Protein AF-0000000072984918 (afdb_homodimer)

Foldseek 3Di:
DKEKEWEDEPNFTFKIKIADLADDPDPVSVVLSVQLCVLVVVLVCCLCPVLVQDWDWDDDGRITMIGRPPDDPVSSVSSRVSVVVSLVSNVVSCVVCVVRYDYYYYYDD/DKEKEWEDEPNFTFKIKIADLADDPDPVSVVLSVQLCVLVVVLVCCLCPVLVQDWDWDDDGRITMTGRPPDDPVSSVSSRVSVVVSLVSNVVSCVVCVVNYDYYYYYDD

Secondary structure (DSSP, 8-state):
-EEEEEEEETTEEEEEEEE--S---SHHHHHHHHHHHHHHHHHHHHHHHTS----EEEEETTEEEEE-TTS-HHHHHHHHHHHHHHHHHHHHHHHH-TTTEEEEEEE--/-EEEEEEEETTEEEEEEEE--S---SHHHHHHHHHHHHHHHHHHHHHHHTS----EEEEETTEEEEE-TTS-HHHHHHHHHHHHHHHHHHHHHHHH-TTTEEEEEEE--

Nearest PDB structures (foldseek):
  2g0j-assembly2_C  TM=9.230E-01  e=3.269E-11  Streptococcus mutans
  2idl-assembly1_A  TM=8.867E-01  e=6.145E-11  Streptococcus pneumoniae TIGR4
  2g0i-assembly1_A  TM=9.111E-01  e=4.350E-10  Streptococcus mutans
  7jvs-assembly1_D  TM=8.769E-01  e=4.497E-09  Staphylococcus aureus
  8brp-assembly2_C  TM=2.176E-01  e=9.126E-01  Kamptonema

Structure (mmCIF, N/CA/C/O backbone):
data_AF-0000000072984918-model_v1
#
loop_
_entity.id
_entity.type
_entity.pdbx_description
1 polymer 'Ribosomal processing cysteine protease Prp'
#
loop_
_atom_site.group_PDB
_atom_site.id
_atom_site.type_symbol
_atom_site.label_atom_id
_atom_site.label_alt_id
_atom_site.label_comp_id
_atom_site.label_asym_id
_atom_site.label_entity_id
_atom_site.label_seq_id
_atom_site.pdbx_PDB_ins_code
_atom_site.Cartn_x
_atom_site.Cartn_y
_atom_site.Cartn_z
_atom_site.occupancy
_atom_site.B_iso_or_equiv
_atom_site.auth_seq_id
_atom_site.auth_comp_id
_atom_site.auth_asym_id
_atom_site.auth_atom_id
_atom_site.pdbx_PDB_model_num
ATOM 1 N N . MET A 1 1 ? -19.094 3.594 8.359 1 92.38 1 MET A N 1
ATOM 2 C CA . MET A 1 1 ? -18.344 2.357 8.516 1 92.38 1 MET A CA 1
ATOM 3 C C . MET A 1 1 ? -17.781 1.887 7.18 1 92.38 1 MET A C 1
ATOM 5 O O . MET A 1 1 ? -18.484 1.869 6.172 1 92.38 1 MET A O 1
ATOM 9 N N . ILE A 1 2 ? -16.641 1.646 7.117 1 96.12 2 ILE A N 1
ATOM 10 C CA . ILE A 1 2 ? -15.992 1.112 5.922 1 96.12 2 ILE A CA 1
ATOM 11 C C . ILE A 1 2 ? -16 -0.414 5.969 1 96.12 2 ILE A C 1
ATOM 13 O O . ILE A 1 2 ? -15.68 -1.012 6.996 1 96.12 2 ILE A O 1
ATOM 17 N N . THR A 1 3 ? -16.391 -1.038 4.875 1 98 3 THR A N 1
ATOM 18 C CA . THR A 1 3 ? -16.328 -2.492 4.773 1 98 3 THR A CA 1
ATOM 19 C C . THR A 1 3 ? -15.391 -2.918 3.648 1 98 3 THR A C 1
ATOM 21 O O . THR A 1 3 ? -15.547 -2.484 2.506 1 98 3 THR A O 1
ATOM 24 N N . ALA A 1 4 ? -14.438 -3.693 3.994 1 98.75 4 ALA A N 1
ATOM 25 C CA . ALA A 1 4 ? -13.508 -4.285 3.031 1 98.75 4 ALA A CA 1
ATOM 26 C C . ALA A 1 4 ? -13.664 -5.805 2.98 1 98.75 4 ALA A C 1
ATOM 28 O O . ALA A 1 4 ? -13.406 -6.492 3.971 1 98.75 4 ALA A O 1
ATOM 29 N N . ILE A 1 5 ? -14.008 -6.312 1.813 1 98.88 5 ILE A N 1
ATOM 30 C CA . ILE A 1 5 ? -14.227 -7.746 1.652 1 98.88 5 ILE A CA 1
ATOM 31 C C . ILE A 1 5 ? -13.219 -8.312 0.66 1 98.88 5 ILE A C 1
ATOM 33 O O . ILE A 1 5 ? -13.086 -7.812 -0.46 1 98.88 5 ILE A O 1
ATOM 37 N N . PHE A 1 6 ? -12.594 -9.297 1.062 1 98.88 6 PHE A N 1
ATOM 38 C CA . PHE A 1 6 ? -11.672 -10.047 0.212 1 98.88 6 PHE A CA 1
ATOM 39 C C . PHE A 1 6 ? -12.195 -11.445 -0.06 1 98.88 6 PHE A C 1
ATOM 41 O O . PHE A 1 6 ? -12.68 -12.125 0.852 1 98.88 6 PHE A O 1
ATOM 48 N N . LYS A 1 7 ? -12.031 -11.844 -1.307 1 98.75 7 LYS A N 1
ATOM 49 C CA . LYS A 1 7 ? -12.406 -13.211 -1.661 1 98.75 7 LYS A CA 1
ATOM 50 C C . LYS A 1 7 ? -11.172 -14.055 -1.986 1 98.75 7 LYS A C 1
ATOM 52 O O . LYS A 1 7 ? -10.297 -13.617 -2.736 1 98.75 7 LYS A O 1
ATOM 57 N N . LYS A 1 8 ? -11.172 -15.195 -1.443 1 98.38 8 LYS A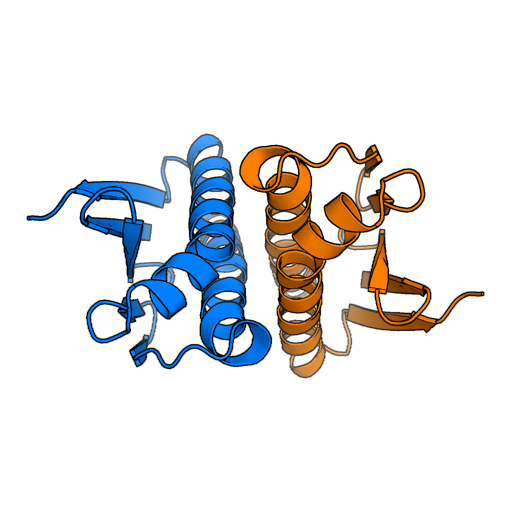 N 1
ATOM 58 C CA . LYS A 1 8 ? -10.117 -16.172 -1.7 1 98.38 8 LYS A CA 1
ATOM 59 C C . LYS A 1 8 ? -1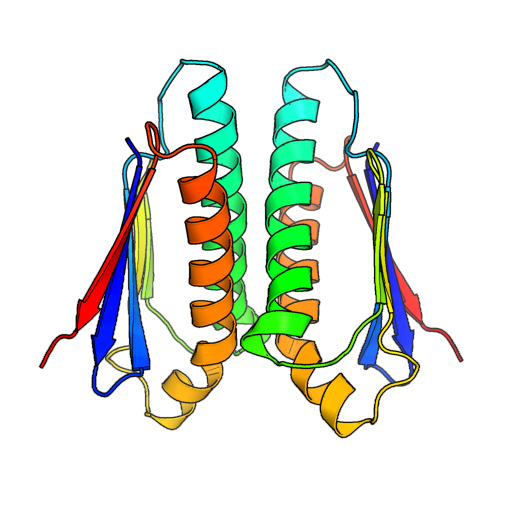0.672 -17.406 -2.414 1 98.38 8 LYS A C 1
ATOM 61 O O . LYS A 1 8 ? -11.781 -17.859 -2.113 1 98.38 8 LYS A O 1
ATOM 66 N N . LYS A 1 9 ? -9.945 -17.797 -3.373 1 97.44 9 LYS A N 1
ATOM 67 C CA . LYS A 1 9 ? -10.195 -19.062 -4.059 1 97.44 9 LYS A CA 1
ATOM 68 C C . LYS A 1 9 ? -8.953 -19.938 -4.047 1 97.44 9 LYS A C 1
ATOM 70 O O . LYS A 1 9 ? -7.891 -19.547 -4.535 1 97.44 9 LYS A O 1
ATOM 75 N N . CYS A 1 10 ? -8.984 -21.188 -3.422 1 95 10 CYS A N 1
ATOM 76 C CA . CYS A 1 10 ? -7.844 -22.078 -3.268 1 95 10 CYS A CA 1
ATOM 77 C C . CYS A 1 10 ? -6.656 -21.344 -2.645 1 95 10 CYS A C 1
ATOM 79 O O . CYS A 1 10 ? -5.543 -21.406 -3.166 1 95 10 CYS A O 1
ATOM 81 N N . ASN A 1 11 ? -6.941 -20.438 -1.725 1 94.81 11 ASN A N 1
ATOM 82 C CA . ASN A 1 11 ? -5.996 -19.75 -0.855 1 94.81 11 ASN A CA 1
ATOM 83 C C . ASN A 1 11 ? -5.355 -18.562 -1.562 1 94.81 11 ASN A C 1
ATOM 85 O O . ASN A 1 11 ? -4.438 -17.938 -1.025 1 94.81 11 ASN A O 1
ATOM 89 N N . ASN A 1 12 ? -5.867 -18.328 -2.781 1 97.69 12 ASN A N 1
ATOM 90 C CA . ASN A 1 12 ? -5.434 -17.109 -3.475 1 97.69 12 ASN A CA 1
ATOM 91 C C . ASN A 1 12 ? -6.469 -16 -3.359 1 97.69 12 ASN A C 1
ATOM 93 O O . ASN A 1 12 ? -7.664 -16.234 -3.545 1 97.69 12 ASN A O 1
ATOM 97 N N . ILE A 1 13 ? -6.008 -14.844 -3.035 1 98.69 13 ILE A N 1
ATOM 98 C CA . ILE A 1 13 ? -6.91 -13.703 -3.051 1 98.69 13 ILE A CA 1
ATOM 99 C C . ILE A 1 13 ? -7.238 -13.32 -4.492 1 98.69 13 ILE A C 1
ATOM 101 O O . ILE A 1 13 ? -6.344 -12.945 -5.258 1 98.69 13 ILE A O 1
ATOM 105 N N . ILE A 1 14 ? -8.492 -13.312 -4.855 1 98.31 14 ILE A N 1
ATOM 106 C CA . ILE A 1 14 ? -8.82 -13.148 -6.266 1 98.31 14 ILE A CA 1
ATOM 107 C C . ILE A 1 14 ? -9.57 -11.836 -6.473 1 98.31 14 ILE A C 1
ATOM 109 O O . ILE A 1 14 ? -9.719 -11.367 -7.605 1 98.31 14 ILE A O 1
ATOM 113 N N . SER A 1 15 ? -10.078 -11.242 -5.348 1 98.5 15 SER A N 1
ATOM 114 C CA . SER A 1 15 ? -10.781 -9.969 -5.508 1 98.5 15 SER A CA 1
ATOM 115 C C . SER A 1 15 ? -10.906 -9.242 -4.172 1 98.5 15 SER A C 1
ATOM 117 O O . SER A 1 15 ? -10.742 -9.844 -3.111 1 98.5 15 SER A O 1
ATOM 119 N N . PHE A 1 16 ? -11.18 -7.953 -4.238 1 98.81 16 PHE A N 1
ATOM 120 C CA . PHE A 1 16 ? -11.602 -7.188 -3.072 1 98.81 16 PHE A CA 1
ATOM 121 C C . PHE A 1 16 ? -12.648 -6.141 -3.461 1 98.81 16 PHE A C 1
ATOM 123 O O . PHE A 1 16 ? -12.742 -5.758 -4.629 1 98.81 16 PHE A O 1
ATOM 130 N N . ASN A 1 17 ? -13.406 -5.793 -2.479 1 98.12 17 ASN A N 1
ATOM 131 C CA . ASN A 1 17 ? -14.391 -4.715 -2.531 1 98.12 17 ASN A CA 1
ATOM 132 C C . ASN A 1 17 ? -14.344 -3.852 -1.271 1 98.12 17 ASN A C 1
ATOM 134 O O . ASN A 1 17 ? -14.391 -4.375 -0.156 1 98.12 17 ASN A O 1
ATOM 138 N N . ILE A 1 18 ? -14.281 -2.572 -1.45 1 98.38 18 ILE A N 1
ATOM 139 C CA . ILE A 1 18 ? -14.258 -1.631 -0.337 1 98.38 18 ILE A CA 1
ATOM 140 C C . ILE A 1 18 ? -15.359 -0.588 -0.516 1 98.38 18 ILE A C 1
ATOM 142 O O . ILE A 1 18 ? -15.484 0.013 -1.585 1 98.38 18 ILE A O 1
ATOM 146 N N . GLU A 1 19 ? -16.125 -0.406 0.525 1 96.69 19 GLU A N 1
ATOM 147 C CA . GLU A 1 19 ? -17.219 0.563 0.476 1 96.69 19 GLU A CA 1
ATOM 148 C C . GLU A 1 19 ? -17.312 1.347 1.781 1 96.69 19 GLU A C 1
ATOM 150 O O . GLU A 1 19 ? -16.922 0.854 2.84 1 96.69 19 GLU A O 1
ATOM 155 N N . GLY A 1 20 ? -17.797 2.66 1.631 1 93.94 20 GLY A N 1
ATOM 156 C CA . GLY A 1 20 ? -18.125 3.436 2.82 1 93.94 20 GLY A CA 1
ATOM 157 C C . GLY A 1 20 ? -17.031 4.43 3.189 1 93.94 20 GLY A C 1
ATOM 158 O O . GLY A 1 20 ? -17.109 5.066 4.242 1 93.94 20 GLY A O 1
ATOM 159 N N . HIS A 1 21 ? -16.094 4.586 2.404 1 84.69 21 HIS A N 1
ATOM 160 C CA . HIS A 1 21 ? -14.961 5.449 2.748 1 84.69 21 HIS A CA 1
ATOM 161 C C . HIS A 1 21 ? -15.172 6.863 2.219 1 84.69 21 HIS A C 1
ATOM 163 O O . HIS A 1 21 ? -14.242 7.676 2.219 1 84.69 21 HIS A O 1
ATOM 169 N N . ALA A 1 22 ? -16.406 7.008 1.6 1 76.56 22 ALA A N 1
ATOM 170 C CA . ALA A 1 22 ? -16.719 8.367 1.182 1 76.56 22 ALA A CA 1
ATOM 171 C C . ALA A 1 22 ? -17.641 9.055 2.191 1 76.56 22 ALA A C 1
ATOM 173 O O . ALA A 1 22 ? -18.453 8.398 2.838 1 76.56 22 ALA A O 1
ATOM 174 N N . ASN A 1 23 ? -17.594 10.414 2.434 1 63.34 23 ASN A N 1
ATOM 175 C CA . ASN A 1 23 ? -18.609 11.375 2.855 1 63.34 23 ASN A CA 1
ATOM 176 C C . ASN A 1 23 ? -18.781 11.383 4.371 1 63.34 23 ASN A C 1
ATOM 178 O O . ASN A 1 23 ? -19.844 11.742 4.883 1 63.34 23 ASN A O 1
ATOM 182 N N . SER A 1 24 ? -17.891 10.773 5.105 1 61.41 24 SER A N 1
ATOM 183 C CA . SER A 1 24 ? -18.25 10.969 6.504 1 61.41 24 SER A CA 1
ATOM 184 C C . SER A 1 24 ? -17.469 12.117 7.125 1 61.41 24 SER A C 1
ATOM 186 O O . SER A 1 24 ? -16.312 12.359 6.754 1 61.41 24 SER A O 1
ATOM 188 N N . VAL A 1 25 ? -18.25 13.039 7.773 1 63.34 25 VAL A N 1
ATOM 189 C CA . VAL A 1 25 ? -17.766 14.336 8.25 1 63.34 25 VAL A CA 1
ATOM 190 C C . VAL A 1 25 ? -17.188 14.188 9.648 1 63.34 25 VAL A C 1
ATOM 192 O O . VAL A 1 25 ? -16.703 15.164 10.242 1 63.34 25 VAL A O 1
ATOM 195 N N . GLU A 1 26 ? -17.172 13.133 10.172 1 69.81 26 GLU A N 1
ATOM 196 C CA . GLU A 1 26 ? -16.516 13.133 11.484 1 69.81 26 GLU A CA 1
ATOM 197 C C . GLU A 1 26 ? -15 13.047 11.352 1 69.81 26 GLU A C 1
ATOM 199 O O . GLU A 1 26 ? -14.484 12.242 10.562 1 69.81 26 GLU A O 1
ATOM 204 N N . ALA A 1 27 ? -14.336 13.969 11.977 1 69.38 27 ALA A N 1
ATOM 205 C CA . ALA A 1 27 ? -12.891 14.141 11.844 1 69.38 27 ALA A CA 1
ATOM 206 C C . ALA A 1 27 ? -12.172 12.797 11.898 1 69.38 27 ALA A C 1
ATOM 208 O O . ALA A 1 27 ? -11.422 12.453 10.984 1 69.38 27 ALA A O 1
ATOM 209 N N . GLY A 1 28 ? -12.359 11.922 12.992 1 78.25 28 GLY A N 1
ATOM 210 C CA . GLY A 1 28 ? -11.727 10.617 13.102 1 78.25 28 GLY A CA 1
ATOM 211 C C . GLY A 1 28 ? -12.023 9.703 11.93 1 78.25 28 GLY A C 1
ATOM 212 O O . GLY A 1 28 ? -11.133 9.016 11.422 1 78.25 28 GLY A O 1
ATOM 213 N N . TYR A 1 29 ? -13.094 9.836 11.422 1 88.75 29 TYR A N 1
ATOM 214 C CA . TYR A 1 29 ? -13.531 9 10.312 1 88.75 29 TYR A CA 1
ATOM 215 C C . TYR A 1 29 ? -12.844 9.422 9.016 1 88.75 29 TYR A C 1
ATOM 217 O O . TYR A 1 29 ? -12.461 8.578 8.203 1 88.75 29 TYR A O 1
ATOM 225 N N . ASP A 1 30 ? -12.586 10.664 8.891 1 89.75 30 ASP A N 1
ATOM 226 C CA . ASP A 1 30 ? -11.938 11.188 7.688 1 89.75 30 ASP A CA 1
ATOM 227 C C . ASP A 1 30 ? -10.516 10.648 7.547 1 89.75 30 ASP A C 1
ATOM 229 O O . ASP A 1 30 ? -10.086 10.32 6.441 1 89.75 30 ASP A O 1
ATOM 233 N N . LEU A 1 31 ? -9.852 10.523 8.688 1 91.06 31 LEU A N 1
ATOM 234 C CA . LEU A 1 31 ? -8.484 10.008 8.672 1 91.06 31 LEU A CA 1
ATOM 235 C C . LEU A 1 31 ? -8.461 8.531 8.312 1 91.06 31 LEU A C 1
ATOM 237 O O . LEU A 1 31 ? -7.602 8.078 7.555 1 91.06 31 LEU A O 1
ATOM 241 N N . VAL A 1 32 ? -9.445 7.82 8.875 1 95.31 32 VAL A N 1
ATOM 242 C CA . VAL A 1 32 ? -9.531 6.395 8.578 1 95.31 32 VAL A CA 1
ATOM 243 C C . VAL A 1 32 ? -9.875 6.191 7.105 1 95.31 32 VAL A C 1
ATOM 245 O O . VAL A 1 32 ? -9.258 5.363 6.43 1 95.31 32 VAL A O 1
ATOM 248 N N . CYS A 1 33 ? -10.805 6.973 6.586 1 95.12 33 CYS A N 1
ATOM 249 C CA . CYS A 1 33 ? -11.148 6.914 5.172 1 95.12 33 CYS A CA 1
ATOM 250 C C . CYS A 1 33 ? -9.93 7.195 4.301 1 95.12 33 CYS A C 1
ATOM 252 O O . CYS A 1 33 ? -9.703 6.512 3.301 1 95.12 33 CYS A O 1
ATOM 254 N N . CYS A 1 34 ? -9.211 8.211 4.656 1 94.62 34 CYS A N 1
ATOM 255 C CA . CYS A 1 34 ? -8.016 8.594 3.918 1 94.62 34 CYS A CA 1
ATOM 256 C C . CYS A 1 34 ? -6.992 7.461 3.9 1 94.62 34 CYS A C 1
ATOM 258 O O . CYS A 1 34 ? -6.465 7.113 2.844 1 94.62 34 CYS A O 1
ATOM 260 N N . ALA A 1 35 ? -6.738 6.863 5.051 1 96.69 35 ALA A N 1
ATOM 261 C CA . ALA A 1 35 ? -5.777 5.77 5.168 1 96.69 35 ALA A CA 1
ATOM 262 C C . ALA A 1 35 ? -6.199 4.57 4.324 1 96.69 35 ALA A C 1
ATOM 264 O O . ALA A 1 35 ? -5.406 4.039 3.549 1 96.69 35 ALA A O 1
ATOM 265 N N . VAL A 1 36 ? -7.445 4.207 4.434 1 98.12 36 VAL A N 1
ATOM 266 C CA . VAL A 1 36 ? -7.984 3.059 3.715 1 98.12 36 VAL A CA 1
ATOM 267 C C . VAL A 1 36 ? -7.91 3.309 2.211 1 98.12 36 VAL A C 1
ATOM 269 O O . VAL A 1 36 ? -7.457 2.449 1.453 1 98.12 36 VAL A O 1
ATOM 272 N N . SER A 1 37 ? -8.273 4.469 1.769 1 96.81 37 SER A N 1
ATOM 273 C CA . SER A 1 37 ? -8.227 4.809 0.35 1 96.81 37 SER A CA 1
ATOM 274 C C . SER A 1 37 ? -6.797 4.789 -0.178 1 96.81 37 SER A C 1
ATOM 276 O O . SER A 1 37 ? -6.531 4.227 -1.241 1 96.81 37 SER A O 1
ATOM 278 N N . ALA A 1 38 ? -5.883 5.375 0.561 1 97.62 38 ALA A N 1
ATOM 279 C CA . ALA A 1 38 ? -4.496 5.473 0.118 1 97.62 38 ALA A CA 1
ATOM 280 C C . ALA A 1 38 ? -3.881 4.086 -0.065 1 97.62 38 ALA A C 1
ATOM 282 O O . ALA A 1 38 ? -3.256 3.811 -1.093 1 97.62 38 ALA A O 1
ATOM 283 N N . VAL A 1 39 ? -4.098 3.201 0.906 1 98.81 39 VAL A N 1
ATOM 284 C CA . VAL A 1 39 ? -3.539 1.854 0.854 1 98.81 39 VAL A CA 1
ATOM 285 C C . VAL A 1 39 ? -4.18 1.071 -0.288 1 98.81 39 VAL A C 1
ATOM 287 O O . VAL A 1 39 ? -3.48 0.503 -1.13 1 98.81 39 VAL A O 1
ATOM 290 N N . SER A 1 40 ? -5.5 1.102 -0.396 1 98.69 40 SER A N 1
ATOM 291 C CA . SER A 1 40 ? -6.211 0.232 -1.327 1 98.69 40 SER A CA 1
ATOM 292 C C . SER A 1 40 ? -6.031 0.701 -2.768 1 98.69 40 SER A C 1
ATOM 294 O O . SER A 1 40 ? -5.855 -0.115 -3.674 1 98.69 40 SER A O 1
ATOM 296 N N . ILE A 1 41 ? -6.023 2.004 -2.969 1 98.12 41 ILE A N 1
ATOM 297 C CA . ILE A 1 41 ? -5.836 2.531 -4.316 1 98.12 41 ILE A CA 1
ATOM 298 C C . ILE A 1 41 ? -4.402 2.279 -4.773 1 98.12 41 ILE A C 1
ATOM 300 O O . ILE A 1 41 ? -4.172 1.876 -5.918 1 98.12 41 ILE A O 1
ATOM 304 N N . THR A 1 42 ? -3.465 2.477 -3.916 1 98.81 42 THR A N 1
ATOM 305 C CA . THR A 1 42 ? -2.062 2.242 -4.246 1 98.81 42 THR A CA 1
ATOM 306 C C . THR A 1 42 ? -1.84 0.789 -4.652 1 98.81 42 THR A C 1
ATOM 308 O O . THR A 1 42 ? -1.201 0.517 -5.672 1 98.81 42 THR A O 1
ATOM 311 N N . ILE A 1 43 ? -2.385 -0.149 -3.879 1 98.94 43 ILE A N 1
ATOM 312 C CA . ILE A 1 43 ? -2.182 -1.564 -4.168 1 98.94 43 ILE A C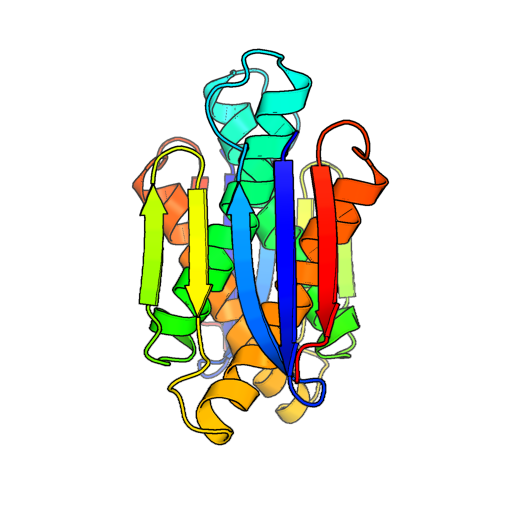A 1
ATOM 313 C C . ILE A 1 43 ? -2.918 -1.939 -5.453 1 98.94 43 ILE A C 1
ATOM 315 O O . ILE A 1 43 ? -2.387 -2.67 -6.293 1 98.94 43 ILE A O 1
ATOM 319 N N . ALA A 1 44 ? -4.137 -1.429 -5.672 1 98.69 44 ALA A N 1
ATOM 320 C CA . ALA A 1 44 ? -4.867 -1.692 -6.91 1 98.69 44 ALA A CA 1
ATOM 321 C C . ALA A 1 44 ? -4.07 -1.233 -8.125 1 98.69 44 ALA A C 1
ATOM 323 O O . ALA A 1 44 ? -3.932 -1.974 -9.102 1 98.69 44 ALA A O 1
ATOM 324 N N . ASN A 1 45 ? -3.525 -0.061 -8.062 1 98.06 45 ASN A N 1
ATOM 325 C CA . ASN A 1 45 ? -2.717 0.45 -9.164 1 98.06 45 ASN A CA 1
ATOM 326 C C . ASN A 1 45 ? -1.426 -0.348 -9.328 1 98.06 45 ASN A C 1
ATOM 328 O O . ASN A 1 45 ? -0.937 -0.521 -10.445 1 98.06 45 ASN A O 1
ATOM 332 N N . GLY A 1 46 ? -0.838 -0.787 -8.188 1 98.75 46 GLY A N 1
ATOM 333 C CA . GLY A 1 46 ? 0.332 -1.647 -8.258 1 98.75 46 GLY A CA 1
ATOM 334 C C . GLY A 1 46 ? 0.089 -2.926 -9.031 1 98.75 46 GLY A C 1
ATOM 335 O O . GLY A 1 46 ? 0.962 -3.387 -9.773 1 98.75 46 GLY A O 1
ATOM 336 N N . ILE A 1 47 ? -1.076 -3.469 -8.883 1 98.81 47 ILE A N 1
ATOM 337 C CA . ILE A 1 47 ? -1.438 -4.703 -9.578 1 98.81 47 ILE A CA 1
ATOM 338 C C . ILE A 1 47 ? -1.433 -4.473 -11.086 1 98.81 47 ILE A C 1
ATOM 340 O O . ILE A 1 47 ? -0.889 -5.281 -11.844 1 98.81 47 ILE A O 1
ATOM 344 N N . THR A 1 48 ? -1.927 -3.309 -11.539 1 98.12 48 THR A N 1
ATOM 345 C CA . THR A 1 48 ? -2.055 -3.059 -12.969 1 98.12 48 THR A CA 1
ATOM 346 C C . THR A 1 48 ? -0.777 -2.436 -13.531 1 98.12 48 THR A C 1
ATOM 348 O O . THR A 1 48 ? -0.351 -2.766 -14.633 1 98.12 48 THR A O 1
ATOM 351 N N . GLU A 1 49 ? -0.1 -1.639 -12.758 1 98.31 49 GLU A N 1
ATOM 352 C CA . GLU A 1 49 ? 0.964 -0.818 -13.328 1 98.31 49 GLU A CA 1
ATOM 353 C C . GLU A 1 49 ? 2.34 -1.386 -12.992 1 98.31 49 GLU A C 1
ATOM 355 O O . GLU A 1 49 ? 3.311 -1.144 -13.711 1 98.31 49 GLU A O 1
ATOM 360 N N . VAL A 1 50 ? 2.451 -2.094 -11.938 1 98.69 50 VAL A N 1
ATOM 361 C CA . VAL A 1 50 ? 3.74 -2.656 -11.539 1 98.69 50 VAL A CA 1
ATOM 362 C C . VAL A 1 50 ? 3.777 -4.145 -11.875 1 98.69 50 VAL A C 1
ATOM 364 O O . VAL A 1 50 ? 4.648 -4.602 -12.617 1 98.69 50 VAL A O 1
ATOM 367 N N . ALA A 1 51 ? 2.727 -4.852 -11.359 1 98.5 51 ALA A N 1
ATOM 368 C CA . ALA A 1 51 ? 2.652 -6.277 -11.672 1 98.5 51 ALA A CA 1
ATOM 369 C C . ALA A 1 51 ? 2.225 -6.504 -13.117 1 98.5 51 ALA A C 1
ATOM 371 O O . ALA A 1 51 ? 2.414 -7.594 -13.664 1 98.5 51 ALA A O 1
ATOM 372 N N . LYS A 1 52 ? 1.585 -5.496 -13.719 1 98.25 52 LYS A N 1
ATOM 373 C CA . LYS A 1 52 ? 1.148 -5.523 -15.109 1 98.25 52 LYS A CA 1
ATOM 374 C C . LYS A 1 52 ? 0.13 -6.637 -15.352 1 98.25 52 LYS A C 1
ATOM 376 O O . LYS A 1 52 ? 0.191 -7.336 -16.359 1 98.25 52 LYS A O 1
ATOM 381 N N . VAL A 1 53 ? -0.68 -6.805 -14.391 1 98.38 53 VAL A N 1
ATOM 382 C CA . VAL A 1 53 ? -1.764 -7.773 -14.523 1 98.38 53 VAL A CA 1
ATOM 383 C C . VAL A 1 53 ? -3.07 -7.047 -14.836 1 98.38 53 VAL A C 1
ATOM 385 O O . VAL A 1 53 ? -3.451 -6.113 -14.125 1 98.38 53 VAL A O 1
ATOM 388 N N . ASN A 1 54 ? -3.652 -7.465 -15.883 1 93.81 54 ASN A N 1
ATOM 389 C CA . ASN A 1 54 ? -4.922 -6.859 -16.266 1 93.81 54 ASN A CA 1
ATOM 390 C C . ASN A 1 54 ? -6.027 -7.184 -15.266 1 93.81 54 ASN A C 1
ATOM 392 O O . ASN A 1 54 ? -6.23 -8.344 -14.914 1 93.81 54 ASN A O 1
ATOM 396 N N . SER A 1 55 ? -6.57 -6.184 -14.734 1 93.06 55 SER A N 1
ATOM 397 C CA . SER A 1 55 ? -7.68 -6.355 -13.805 1 93.06 55 SER A CA 1
ATOM 398 C C . SER A 1 55 ? -8.742 -5.285 -14.016 1 93.06 55 SER A C 1
ATOM 400 O O . SER A 1 55 ? -8.453 -4.195 -14.516 1 93.06 55 SER A O 1
ATOM 402 N N . SER A 1 56 ? -9.938 -5.695 -13.758 1 92.31 56 SER A N 1
ATOM 403 C CA . SER A 1 56 ? -11.031 -4.73 -13.766 1 92.31 56 SER A CA 1
ATOM 404 C C . SER A 1 56 ? -11.102 -3.963 -12.453 1 92.31 56 SER A C 1
ATOM 406 O O . SER A 1 56 ? -11.523 -4.504 -11.43 1 92.31 56 SER A O 1
ATOM 408 N N . ILE A 1 57 ? -10.578 -2.752 -12.414 1 94.5 57 ILE A N 1
ATOM 409 C CA . ILE A 1 57 ? -10.711 -1.885 -11.25 1 94.5 57 ILE A CA 1
ATOM 410 C C . ILE A 1 57 ? -11.938 -0.992 -11.406 1 94.5 57 ILE A C 1
ATOM 412 O O . ILE A 1 57 ? -12.125 -0.349 -12.445 1 94.5 57 ILE A O 1
ATOM 416 N N . HIS A 1 58 ? -12.828 -1.045 -10.477 1 96.06 58 HIS A N 1
ATOM 417 C CA . HIS A 1 58 ? -13.992 -0.167 -10.438 1 96.06 58 HIS A CA 1
ATOM 418 C C . HIS A 1 58 ? -13.922 0.784 -9.25 1 96.06 58 HIS A C 1
ATOM 420 O O . HIS A 1 58 ? -13.812 0.343 -8.102 1 96.06 58 HIS A O 1
ATOM 426 N N . MET A 1 59 ? -13.922 2.047 -9.633 1 93.12 59 MET A N 1
ATOM 427 C CA . MET A 1 59 ? -13.891 3.066 -8.586 1 93.12 59 MET A CA 1
ATOM 428 C C . MET A 1 59 ? -15.039 4.055 -8.758 1 93.12 59 MET A C 1
ATOM 430 O O . MET A 1 59 ? -15.25 4.586 -9.844 1 93.12 59 MET A O 1
ATOM 434 N N . GLU A 1 60 ? -15.812 4.156 -7.781 1 89.88 60 GLU A N 1
ATOM 435 C CA . GLU A 1 60 ? -16.875 5.145 -7.648 1 89.88 60 GLU A CA 1
ATOM 436 C C . GLU A 1 60 ? -16.906 5.742 -6.246 1 89.88 60 GLU A C 1
ATOM 438 O O . GLU A 1 60 ? -16.281 5.211 -5.328 1 89.88 60 GLU A O 1
ATOM 443 N N . ASP A 1 61 ? -17.531 6.859 -6.066 1 85.94 61 ASP A N 1
ATOM 444 C CA . ASP A 1 61 ? -17.5 7.535 -4.773 1 85.94 61 ASP A CA 1
ATOM 445 C C . ASP A 1 61 ? -17.766 6.551 -3.635 1 85.94 61 ASP A C 1
ATOM 447 O O . ASP A 1 61 ? -18.859 5.996 -3.52 1 85.94 61 ASP A O 1
ATOM 451 N N . GLY A 1 62 ? -16.703 6.383 -2.9 1 88.88 62 GLY A N 1
ATOM 452 C CA . GLY A 1 62 ? -16.812 5.562 -1.705 1 88.88 62 GLY A CA 1
ATOM 453 C C . GLY A 1 62 ? -16.766 4.074 -1.997 1 88.88 62 GLY A C 1
ATOM 454 O O . GLY A 1 62 ? -17.188 3.262 -1.168 1 88.88 62 GLY A O 1
ATOM 455 N N . PHE A 1 63 ? -16.547 3.773 -3.277 1 96.12 63 PHE A N 1
ATOM 456 C CA . PHE A 1 63 ? -16.5 2.373 -3.684 1 96.12 63 PHE A CA 1
ATOM 457 C C . PHE A 1 63 ? -15.25 2.082 -4.5 1 96.12 63 PHE A C 1
ATOM 459 O O . PHE A 1 63 ? -14.867 2.875 -5.363 1 96.12 63 PHE A O 1
ATOM 466 N N . LEU A 1 64 ? -14.562 0.941 -4.203 1 97.94 64 LEU A N 1
ATOM 467 C CA . LEU A 1 64 ? -13.406 0.441 -4.93 1 97.94 64 LEU A CA 1
ATOM 468 C C . LEU A 1 64 ? -13.422 -1.083 -5 1 97.94 64 LEU A C 1
ATOM 470 O O . LEU A 1 64 ? -13.664 -1.752 -3.996 1 97.94 64 LEU A O 1
ATOM 474 N N . SER A 1 65 ? -13.211 -1.627 -6.211 1 98.38 65 SER A N 1
ATOM 475 C CA . SER A 1 65 ? -13.148 -3.08 -6.324 1 98.38 65 SER A CA 1
ATOM 476 C C . SER A 1 65 ? -12.156 -3.51 -7.398 1 98.38 65 SER A C 1
ATOM 478 O O . SER A 1 65 ? -11.859 -2.742 -8.32 1 98.38 65 SER A O 1
ATOM 480 N N . LEU A 1 66 ? -11.672 -4.66 -7.27 1 98.56 66 LEU A N 1
ATOM 481 C CA . LEU A 1 66 ? -10.781 -5.312 -8.219 1 98.56 66 LEU A CA 1
ATOM 482 C C . LEU A 1 66 ? -11.047 -6.812 -8.273 1 98.56 66 LEU A C 1
ATOM 484 O O . LEU A 1 66 ? -11.273 -7.445 -7.238 1 98.56 66 LEU A O 1
ATOM 488 N N . ASN A 1 67 ? -11.008 -7.344 -9.477 1 98.12 67 ASN A N 1
ATOM 489 C CA . ASN A 1 67 ? -11.281 -8.766 -9.68 1 98.12 67 ASN A CA 1
ATOM 490 C C . ASN A 1 67 ? -10.242 -9.406 -10.602 1 98.12 67 ASN A C 1
ATOM 492 O O . ASN A 1 67 ? -10.078 -8.977 -11.742 1 98.12 67 ASN A O 1
ATOM 496 N N . LEU A 1 68 ? -9.617 -10.461 -10.117 1 98 68 LEU A N 1
ATOM 497 C CA . LEU A 1 68 ? -8.555 -11.141 -10.859 1 98 68 LEU A CA 1
ATOM 498 C C . LEU A 1 68 ? -9.047 -12.477 -11.414 1 98 68 LEU A C 1
ATOM 500 O O . LEU A 1 68 ? -8.281 -13.219 -12.031 1 98 68 LEU A O 1
ATOM 504 N N . GLU A 1 69 ? -10.266 -12.781 -11.25 1 94.25 69 GLU A N 1
ATOM 505 C CA . GLU A 1 69 ? -10.781 -14.125 -11.484 1 94.25 69 GLU A CA 1
ATOM 506 C C . GLU A 1 69 ? -10.555 -14.562 -12.93 1 94.25 69 GLU A C 1
ATOM 508 O O . GLU A 1 69 ? -10.367 -15.75 -13.203 1 94.25 69 GLU A O 1
ATOM 513 N N . ASN A 1 70 ? -10.484 -13.648 -13.867 1 94.81 70 ASN A N 1
ATOM 514 C CA . ASN A 1 70 ? -10.367 -13.992 -15.281 1 94.81 70 ASN A CA 1
ATOM 515 C C . ASN A 1 70 ? -8.906 -14.047 -15.719 1 94.81 70 ASN A C 1
ATOM 517 O O . ASN A 1 70 ? -8.617 -14.242 -16.906 1 94.81 70 ASN A O 1
ATOM 521 N N . ASN A 1 71 ? -7.965 -13.969 -14.859 1 97.5 71 ASN A N 1
ATOM 522 C CA . ASN A 1 71 ? -6.539 -14.023 -15.164 1 97.5 71 ASN A CA 1
ATOM 523 C C . ASN A 1 71 ? -5.98 -15.438 -14.977 1 97.5 71 ASN A C 1
ATOM 525 O O . ASN A 1 71 ? -6.625 -16.281 -14.367 1 97.5 71 ASN A O 1
ATOM 529 N N . SER A 1 72 ? -4.895 -15.664 -15.562 1 97.44 72 SER A N 1
ATOM 530 C CA . SER A 1 72 ? -4.207 -16.938 -15.367 1 97.44 72 SER A CA 1
ATOM 531 C C . SER A 1 72 ? -3.727 -17.094 -13.93 1 97.44 72 SER A C 1
ATOM 533 O O . SER A 1 72 ? -3.588 -16.109 -13.203 1 97.44 72 SER A O 1
ATOM 535 N N . LEU A 1 73 ? -3.465 -18.328 -13.492 1 97.38 73 LEU A N 1
ATOM 536 C CA . LEU A 1 73 ? -2.939 -18.609 -12.156 1 97.38 73 LEU A CA 1
ATOM 537 C C . LEU A 1 73 ? -1.607 -17.891 -11.945 1 97.38 73 LEU A C 1
ATOM 539 O O . LEU A 1 73 ? -1.323 -17.422 -10.844 1 97.38 73 LEU A O 1
ATOM 543 N N . GLU A 1 74 ? -0.874 -17.828 -13.008 1 97.88 74 GLU A N 1
ATOM 544 C CA . GLU A 1 74 ? 0.407 -17.141 -12.938 1 97.88 74 GLU A CA 1
ATOM 545 C C . GLU A 1 74 ? 0.216 -15.664 -12.586 1 97.88 74 GLU A C 1
ATOM 547 O O . GLU A 1 74 ? 0.91 -15.125 -11.719 1 97.88 74 GLU A O 1
ATOM 552 N N . HIS A 1 75 ? -0.718 -15.031 -13.227 1 98.06 75 HIS A N 1
ATOM 553 C CA . HIS A 1 75 ? -0.993 -13.617 -12.977 1 98.06 75 HIS A CA 1
ATOM 554 C C . HIS A 1 75 ? -1.588 -13.414 -11.586 1 98.06 75 HIS A C 1
ATOM 556 O O . HIS A 1 75 ? -1.256 -12.445 -10.898 1 98.06 75 HIS A O 1
ATOM 562 N N . ILE A 1 76 ? -2.422 -14.344 -11.227 1 98.06 76 ILE A N 1
ATOM 563 C CA . ILE A 1 76 ? -3.002 -14.266 -9.891 1 98.06 76 ILE A CA 1
ATOM 564 C C . ILE A 1 76 ? -1.902 -14.406 -8.836 1 98.06 76 ILE A C 1
ATOM 566 O O . ILE A 1 76 ? -1.842 -13.625 -7.887 1 98.06 76 ILE A O 1
ATOM 570 N N . ASN A 1 77 ? -1.003 -15.336 -9.039 1 98 77 ASN A N 1
ATOM 571 C CA . ASN A 1 77 ? 0.101 -15.57 -8.117 1 98 77 ASN A CA 1
ATOM 572 C C . ASN A 1 77 ? 0.996 -14.336 -7.992 1 98 77 ASN A C 1
ATOM 574 O O . ASN A 1 77 ? 1.47 -14.016 -6.898 1 98 77 ASN A O 1
ATOM 578 N N . LYS A 1 78 ? 1.128 -13.68 -9.055 1 98.06 78 LYS A N 1
ATOM 579 C CA . LYS A 1 78 ? 1.969 -12.484 -9.094 1 98.06 78 LYS A CA 1
ATOM 580 C C . LYS A 1 78 ? 1.392 -11.383 -8.211 1 98.06 78 LYS A C 1
ATOM 582 O O . LYS A 1 78 ? 2.121 -10.5 -7.754 1 98.06 78 LYS A O 1
ATOM 587 N N . CYS A 1 79 ? 0.113 -11.43 -7.945 1 98.62 79 CYS A N 1
ATOM 588 C CA . CYS A 1 79 ? -0.575 -10.344 -7.258 1 98.62 79 CYS A CA 1
ATOM 589 C C . CYS A 1 79 ? -0.692 -10.633 -5.766 1 98.62 79 CYS A C 1
ATOM 591 O O . CYS A 1 79 ? -1.076 -9.758 -4.988 1 98.62 79 CYS A O 1
ATOM 593 N N . GLN A 1 80 ? -0.321 -11.805 -5.336 1 98.75 80 GLN A N 1
ATOM 594 C CA . GLN A 1 80 ? -0.637 -12.219 -3.975 1 98.75 80 GLN A CA 1
ATOM 595 C C . GLN A 1 80 ? 0.138 -11.391 -2.953 1 98.75 80 GLN A C 1
ATOM 597 O O . GLN A 1 80 ? -0.393 -11.047 -1.896 1 98.75 80 GLN A O 1
ATOM 602 N N . MET A 1 81 ? 1.342 -11.078 -3.24 1 98.81 81 MET A N 1
ATOM 603 C CA . MET A 1 81 ? 2.135 -10.281 -2.303 1 98.81 81 MET A CA 1
ATOM 604 C C . MET A 1 81 ? 1.503 -8.914 -2.078 1 98.81 81 MET A C 1
ATOM 606 O O . MET A 1 81 ? 1.404 -8.453 -0.94 1 98.81 81 MET A O 1
ATOM 610 N N . LEU A 1 82 ? 1.086 -8.289 -3.148 1 98.94 82 LEU A N 1
ATOM 611 C CA . LEU A 1 82 ? 0.43 -6.992 -3.043 1 98.94 82 LEU A CA 1
ATOM 612 C C . LEU A 1 82 ? -0.887 -7.109 -2.281 1 98.94 82 LEU A C 1
ATOM 614 O O . LEU A 1 82 ? -1.164 -6.309 -1.388 1 98.94 82 LEU A O 1
ATOM 618 N N . MET A 1 83 ? -1.659 -8.125 -2.574 1 98.88 83 MET A N 1
ATOM 619 C CA . MET A 1 83 ? -2.969 -8.305 -1.954 1 98.88 83 MET A CA 1
ATOM 620 C C . MET A 1 83 ? -2.826 -8.625 -0.47 1 98.88 83 MET A C 1
ATOM 622 O O . MET A 1 83 ? -3.562 -8.086 0.358 1 98.88 83 MET A O 1
ATOM 626 N N . GLU A 1 84 ? -1.902 -9.484 -0.166 1 98.94 84 GLU A N 1
ATOM 627 C CA . GLU A 1 84 ? -1.656 -9.828 1.232 1 98.94 84 GLU A CA 1
ATOM 628 C C . GLU A 1 84 ? -1.157 -8.617 2.016 1 98.94 84 GLU A C 1
ATOM 630 O O . GLU A 1 84 ? -1.518 -8.438 3.18 1 98.94 84 GLU A O 1
ATOM 635 N N . THR A 1 85 ? -0.331 -7.852 1.401 1 98.94 85 THR A N 1
ATOM 636 C CA . THR A 1 85 ? 0.169 -6.633 2.027 1 98.94 85 THR A CA 1
ATOM 637 C C . THR A 1 85 ? -0.969 -5.648 2.283 1 98.94 85 THR A C 1
ATOM 639 O O . THR A 1 85 ? -1.009 -4.996 3.328 1 98.94 85 THR A O 1
ATOM 642 N N . MET A 1 86 ? -1.93 -5.566 1.36 1 98.94 86 MET A N 1
ATOM 643 C CA . MET A 1 86 ? -3.102 -4.715 1.56 1 98.94 86 MET A CA 1
ATOM 644 C C . MET A 1 86 ? -3.91 -5.18 2.766 1 98.94 86 MET A C 1
ATOM 646 O O . MET A 1 86 ? -4.305 -4.367 3.604 1 98.94 86 MET A O 1
ATOM 650 N N . ILE A 1 87 ? -4.109 -6.445 2.82 1 98.94 87 ILE A N 1
ATOM 651 C CA . ILE A 1 87 ? -4.855 -7 3.943 1 98.94 87 ILE A CA 1
ATOM 652 C C . ILE A 1 87 ? -4.141 -6.672 5.25 1 98.94 87 ILE A C 1
ATOM 654 O O . ILE A 1 87 ? -4.773 -6.234 6.219 1 98.94 87 ILE A O 1
ATOM 658 N N . LEU A 1 88 ? -2.855 -6.855 5.305 1 98.88 88 LEU A N 1
ATOM 659 C CA . LEU A 1 88 ? -2.061 -6.535 6.488 1 98.88 88 LEU A CA 1
ATOM 660 C C . LEU A 1 88 ? -2.268 -5.082 6.902 1 98.88 88 LEU A C 1
ATOM 662 O O . LEU A 1 88 ? -2.504 -4.797 8.078 1 98.88 88 LEU A O 1
ATOM 666 N N . GLY A 1 89 ? -2.193 -4.16 5.973 1 98.81 89 GLY A N 1
ATOM 667 C CA . GLY A 1 89 ? -2.379 -2.744 6.242 1 98.81 89 GLY A CA 1
ATOM 668 C C . GLY A 1 89 ? -3.768 -2.412 6.754 1 98.81 89 GLY A C 1
ATOM 669 O O . GLY A 1 89 ? -3.914 -1.696 7.746 1 98.81 89 GLY A O 1
ATOM 670 N N . LEU A 1 90 ? -4.785 -2.951 6.125 1 98.88 90 LEU A N 1
ATOM 671 C CA . LEU A 1 90 ? -6.164 -2.652 6.492 1 98.88 90 LEU A CA 1
ATOM 672 C C . LEU A 1 90 ? -6.52 -3.277 7.84 1 98.88 90 LEU A C 1
ATOM 674 O O . LEU A 1 90 ? -7.266 -2.689 8.625 1 98.88 90 LEU A O 1
ATOM 678 N N . LYS A 1 91 ? -5.945 -4.449 8.094 1 98.88 91 LYS A N 1
ATOM 679 C CA . LYS A 1 91 ? -6.152 -5.07 9.398 1 98.88 91 LYS A CA 1
ATOM 680 C C . LYS A 1 91 ? -5.484 -4.262 10.508 1 98.88 91 LYS A C 1
ATOM 682 O O . LYS A 1 91 ? -5.996 -4.184 11.625 1 98.88 91 LYS A O 1
ATOM 687 N N . SER A 1 92 ? -4.328 -3.734 10.234 1 98.5 92 SER A N 1
ATOM 688 C CA . SER A 1 92 ? -3.672 -2.855 11.195 1 98.5 92 SER A CA 1
ATOM 689 C C . SER A 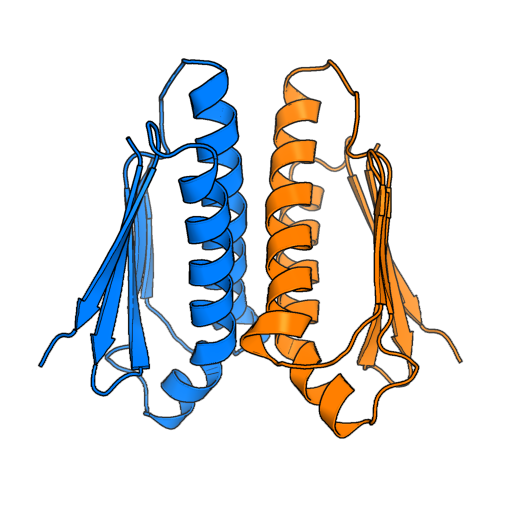1 92 ? -4.531 -1.633 11.508 1 98.5 92 SER A C 1
ATOM 691 O O . SER A 1 92 ? -4.664 -1.236 12.664 1 98.5 92 SER A O 1
ATOM 693 N N . ILE A 1 93 ? -5.125 -1.004 10.508 1 97.88 93 ILE A N 1
ATOM 694 C CA . ILE A 1 93 ? -6.023 0.131 10.695 1 97.88 93 ILE A CA 1
ATOM 695 C C . ILE A 1 93 ? -7.242 -0.301 11.5 1 97.88 93 I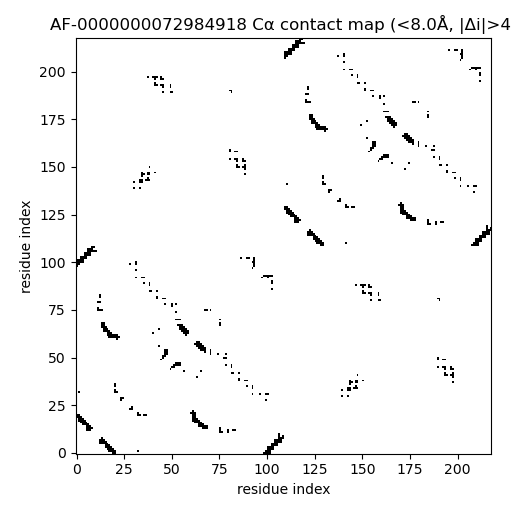LE A C 1
ATOM 697 O O . ILE A 1 93 ? -7.664 0.399 12.43 1 97.88 93 ILE A O 1
ATOM 701 N N . GLU A 1 94 ? -7.773 -1.416 11.18 1 98.44 94 GLU A N 1
ATOM 702 C CA . GLU A 1 94 ? -8.938 -1.943 11.883 1 98.44 94 GLU A CA 1
ATOM 703 C C . GLU A 1 94 ? -8.656 -2.129 13.367 1 98.44 94 GLU A C 1
ATOM 705 O O . GLU A 1 94 ? -9.516 -1.856 14.211 1 98.44 94 GLU A O 1
ATOM 710 N N . ARG A 1 95 ? -7.504 -2.66 13.656 1 98.06 95 ARG A N 1
ATOM 711 C CA . ARG A 1 95 ? -7.133 -2.904 15.047 1 98.06 95 ARG A CA 1
ATOM 712 C C . ARG A 1 95 ? -7.219 -1.624 15.875 1 98.06 95 ARG A C 1
ATOM 714 O O . ARG A 1 95 ? -7.633 -1.654 17.031 1 98.06 95 ARG A O 1
ATOM 721 N N . ASN A 1 96 ? -6.922 -0.513 15.32 1 95 96 ASN A N 1
ATOM 722 C CA . ASN A 1 96 ? -6.879 0.748 16.047 1 95 96 ASN A CA 1
ATOM 723 C C . ASN A 1 96 ? -8.172 1.538 15.883 1 95 96 ASN A C 1
ATOM 725 O O . ASN A 1 96 ? -8.453 2.457 16.656 1 95 96 ASN A O 1
ATOM 729 N N . TYR A 1 97 ? -8.992 1.127 14.922 1 96 97 TYR A N 1
ATOM 730 C CA . TYR A 1 97 ? -10.188 1.883 14.586 1 96 97 TYR A CA 1
ATOM 731 C C . TYR A 1 97 ? -11.344 0.948 14.227 1 96 97 TYR A C 1
ATOM 733 O O . TYR A 1 97 ? -12.008 1.138 13.211 1 96 97 TYR A O 1
ATOM 741 N N . SER A 1 98 ? -11.578 0.047 15.047 1 96 98 SER A N 1
ATOM 742 C CA . SER A 1 98 ? -12.555 -1.006 14.789 1 96 98 SER A CA 1
ATOM 743 C C . SER A 1 98 ? -13.961 -0.434 14.664 1 96 98 SER A C 1
ATOM 745 O O . SER A 1 98 ? -14.852 -1.062 14.078 1 96 98 SER A O 1
ATOM 747 N N . GLU A 1 99 ? -14.156 0.732 15.156 1 94.94 99 GLU A N 1
ATOM 748 C CA . GLU A 1 99 ? -15.477 1.349 15.07 1 94.94 99 GLU A CA 1
ATOM 749 C C . GLU A 1 99 ? -15.727 1.924 13.68 1 94.94 99 GLU A C 1
ATOM 751 O O . GLU A 1 99 ? -16.875 2.234 13.328 1 94.94 99 GLU A O 1
ATOM 756 N N . TYR A 1 100 ? -14.711 2.01 12.859 1 95.25 100 TYR A N 1
ATOM 757 C CA . TYR A 1 100 ? -14.867 2.719 11.594 1 95.25 100 TYR A CA 1
ATOM 758 C C . TYR A 1 100 ? -14.68 1.774 10.414 1 95.25 100 TYR A C 1
ATOM 760 O O . TYR A 1 100 ? -15.062 2.098 9.289 1 95.25 100 TYR A O 1
ATOM 768 N N . ILE A 1 101 ? -14.031 0.61 10.625 1 97.25 101 ILE A N 1
ATOM 769 C CA . ILE A 1 101 ? -13.742 -0.262 9.492 1 97.25 101 ILE A CA 1
ATOM 770 C C . ILE A 1 101 ? -13.883 -1.722 9.914 1 97.25 101 ILE A C 1
ATOM 772 O O . ILE A 1 101 ? -13.531 -2.086 11.039 1 97.25 101 ILE A O 1
ATOM 776 N N . ASN A 1 102 ? -14.391 -2.506 8.992 1 98.31 102 ASN A N 1
ATOM 777 C CA . ASN A 1 102 ? -14.484 -3.957 9.102 1 98.31 102 ASN A CA 1
ATOM 778 C C . ASN A 1 102 ? -13.852 -4.656 7.902 1 98.31 102 ASN A C 1
ATOM 780 O O . ASN A 1 102 ? -14.242 -4.41 6.762 1 98.31 102 ASN A O 1
ATOM 784 N N . VAL A 1 103 ? -12.859 -5.504 8.133 1 98.81 103 VAL A N 1
ATOM 785 C CA . VAL A 1 103 ? -12.164 -6.254 7.09 1 98.81 103 VAL A CA 1
ATOM 786 C C . VAL A 1 103 ? -12.602 -7.715 7.129 1 98.81 103 VAL A C 1
ATOM 788 O O . VAL A 1 103 ? -12.406 -8.398 8.133 1 98.81 103 VAL A O 1
ATOM 791 N N . ILE A 1 104 ? -13.117 -8.203 6.047 1 98.81 104 ILE A N 1
ATOM 792 C CA . ILE A 1 104 ? -13.664 -9.547 5.973 1 98.81 104 ILE A CA 1
ATOM 793 C C . ILE A 1 104 ? -12.961 -10.328 4.863 1 98.81 104 ILE A C 1
ATOM 795 O O . ILE A 1 104 ? -12.805 -9.828 3.748 1 98.81 104 ILE A O 1
ATOM 799 N N . ILE A 1 105 ? -12.516 -11.492 5.148 1 98.56 105 ILE A N 1
ATOM 800 C CA . ILE A 1 105 ? -11.922 -12.398 4.176 1 98.56 105 ILE A CA 1
ATOM 801 C C . ILE A 1 105 ? -12.812 -13.633 4.016 1 98.56 105 ILE A C 1
ATOM 803 O O . ILE A 1 105 ? -13.062 -14.352 4.984 1 98.56 105 ILE A O 1
ATOM 807 N N . GLU A 1 106 ? -13.219 -13.836 2.771 1 97.94 106 GLU A N 1
ATOM 808 C CA . GLU A 1 106 ? -14.141 -14.938 2.492 1 97.94 106 GLU A CA 1
ATOM 809 C C . GLU A 1 106 ? -13.516 -15.945 1.536 1 97.94 106 GLU A C 1
ATOM 811 O O . GLU A 1 106 ? -12.922 -15.57 0.522 1 97.94 106 GLU A O 1
ATOM 816 N N . GLU A 1 107 ? -13.625 -17.234 1.883 1 96.94 107 GLU A N 1
ATOM 817 C CA . GLU A 1 107 ? -13.258 -18.297 0.952 1 96.94 107 GLU A CA 1
ATOM 818 C C . GLU A 1 107 ? -14.438 -18.672 0.065 1 96.94 107 GLU A C 1
ATOM 820 O O . GLU A 1 107 ? -15.539 -18.922 0.56 1 96.94 107 GLU A O 1
ATOM 825 N N . VAL A 1 108 ? -14.156 -18.641 -1.215 1 93.44 108 VAL A N 1
ATOM 826 C CA . VAL A 1 108 ? -15.227 -18.969 -2.146 1 93.44 108 VAL A CA 1
ATOM 827 C C . VAL A 1 108 ? -14.844 -20.203 -2.949 1 93.44 108 VAL A C 1
ATOM 829 O O . VAL A 1 108 ? -13.688 -20.625 -2.943 1 93.44 108 VAL A O 1
ATOM 832 N N . GLU A 1 109 ? -15.805 -20.953 -3.533 1 87.25 109 GLU A N 1
ATOM 833 C CA . GLU A 1 109 ? -15.609 -22.219 -4.25 1 87.25 109 GLU A CA 1
ATOM 834 C C . GLU A 1 109 ? -15.188 -21.969 -5.691 1 87.25 109 GLU A C 1
ATOM 836 O O . GLU A 1 109 ? -15.508 -20.922 -6.273 1 87.25 109 GLU A O 1
ATOM 841 N N . MET B 1 1 ? 6.242 19.984 4.957 1 92.38 1 MET B N 1
ATOM 842 C CA . MET B 1 1 ? 6.574 19.297 3.715 1 92.38 1 MET B CA 1
ATOM 843 C C . MET B 1 1 ? 7.086 17.891 3.994 1 92.38 1 MET B C 1
ATOM 845 O O . MET B 1 1 ? 7.922 17.688 4.875 1 92.38 1 MET B O 1
ATOM 849 N N . ILE B 1 2 ? 6.578 17 3.439 1 96.12 2 ILE B N 1
ATOM 850 C CA . ILE B 1 2 ? 7.027 15.617 3.551 1 96.12 2 ILE B CA 1
ATOM 851 C C . ILE B 1 2 ? 8.078 15.336 2.475 1 96.12 2 ILE B C 1
ATOM 853 O O . ILE B 1 2 ? 7.891 15.688 1.31 1 96.12 2 ILE B O 1
ATOM 857 N N . THR B 1 3 ? 9.172 14.711 2.861 1 98.06 3 THR B N 1
ATOM 858 C CA . THR B 1 3 ? 10.188 14.297 1.9 1 98.06 3 THR B CA 1
ATOM 859 C C . THR B 1 3 ? 10.367 12.781 1.929 1 98.06 3 THR B C 1
ATOM 861 O O . THR B 1 3 ? 10.617 12.195 2.986 1 98.06 3 THR B O 1
ATOM 864 N N . ALA B 1 4 ? 10.188 12.188 0.813 1 98.75 4 ALA B N 1
ATOM 865 C CA . ALA B 1 4 ? 10.414 10.758 0.634 1 98.75 4 ALA B CA 1
ATOM 866 C C . ALA B 1 4 ? 11.586 10.508 -0.316 1 98.75 4 ALA B C 1
ATOM 868 O O . ALA B 1 4 ? 11.523 10.867 -1.494 1 98.75 4 ALA B O 1
ATOM 869 N N . ILE B 1 5 ? 12.602 9.82 0.191 1 98.88 5 ILE B N 1
ATOM 870 C CA . ILE B 1 5 ? 13.789 9.555 -0.611 1 98.88 5 ILE B CA 1
ATOM 871 C C . ILE B 1 5 ? 13.961 8.047 -0.792 1 98.88 5 ILE B C 1
ATOM 873 O O . ILE B 1 5 ? 13.969 7.293 0.185 1 98.88 5 ILE B O 1
ATOM 877 N N . PHE B 1 6 ? 14.102 7.668 -1.973 1 98.88 6 PHE B N 1
ATOM 878 C CA . PHE B 1 6 ? 14.398 6.285 -2.324 1 98.88 6 PHE B CA 1
ATOM 879 C C . PHE B 1 6 ? 15.797 6.16 -2.916 1 98.88 6 PHE B C 1
ATOM 881 O O . PHE B 1 6 ? 16.188 6.969 -3.756 1 98.88 6 PHE B O 1
ATOM 888 N N . LYS B 1 7 ? 16.469 5.125 -2.479 1 98.75 7 LYS B N 1
ATOM 889 C CA . LYS B 1 7 ? 17.781 4.844 -3.055 1 98.75 7 LYS B CA 1
ATOM 890 C C . LYS B 1 7 ? 17.75 3.582 -3.91 1 98.75 7 LYS B C 1
ATOM 892 O O . LYS B 1 7 ? 17.203 2.555 -3.492 1 98.75 7 LYS B O 1
ATOM 897 N N . LYS B 1 8 ? 18.328 3.697 -5.035 1 98.31 8 LYS B N 1
ATOM 898 C CA . LYS B 1 8 ? 18.484 2.576 -5.961 1 98.31 8 LYS B CA 1
ATOM 899 C C . LYS B 1 8 ? 19.953 2.209 -6.152 1 98.31 8 LYS B C 1
ATOM 901 O O . LYS B 1 8 ? 20.812 3.088 -6.227 1 98.31 8 LYS B O 1
ATOM 906 N N . LYS B 1 9 ? 20.172 0.943 -6.117 1 97.5 9 LYS B N 1
ATOM 907 C CA . LYS B 1 9 ? 21.453 0.37 -6.473 1 97.5 9 LYS B CA 1
ATOM 908 C C . LYS B 1 9 ? 21.312 -0.67 -7.578 1 97.5 9 LYS B C 1
ATOM 910 O O . LYS B 1 9 ? 20.578 -1.65 -7.426 1 97.5 9 LYS B O 1
ATOM 915 N N . CYS B 1 10 ? 21.953 -0.454 -8.805 1 95 10 CYS B N 1
ATOM 916 C CA . CYS B 1 10 ? 21.828 -1.326 -9.969 1 95 10 CYS B CA 1
ATOM 917 C C . CYS B 1 10 ? 20.359 -1.561 -10.312 1 95 10 CYS B C 1
ATOM 919 O O . CYS B 1 10 ? 19.938 -2.705 -10.469 1 95 10 CYS B O 1
ATOM 921 N N . ASN B 1 11 ? 19.531 -0.535 -10.141 1 95 11 ASN B N 1
ATOM 922 C CA . ASN B 1 11 ? 18.141 -0.441 -10.562 1 95 11 ASN B CA 1
ATOM 923 C C . ASN B 1 11 ? 17.203 -1.121 -9.562 1 95 11 ASN B C 1
ATOM 925 O O . ASN B 1 11 ? 16 -1.244 -9.812 1 95 11 ASN B O 1
ATOM 929 N N . ASN B 1 12 ? 17.844 -1.574 -8.461 1 97.69 12 ASN B N 1
ATOM 930 C CA . ASN B 1 12 ? 17 -2.094 -7.375 1 97.69 12 ASN B CA 1
ATOM 931 C C . ASN B 1 12 ? 16.812 -1.058 -6.27 1 97.69 12 ASN B C 1
ATOM 933 O O . ASN B 1 12 ? 17.781 -0.415 -5.84 1 97.69 12 ASN B O 1
ATOM 937 N N . ILE B 1 13 ? 15.609 -0.911 -5.855 1 98.69 13 ILE B N 1
ATOM 938 C CA . ILE B 1 13 ? 15.367 -0.048 -4.707 1 98.69 13 ILE B CA 1
ATOM 939 C C . ILE B 1 13 ? 15.875 -0.729 -3.434 1 98.69 13 ILE B C 1
ATOM 941 O O . ILE B 1 13 ? 15.383 -1.796 -3.059 1 98.69 13 ILE B O 1
ATOM 945 N N . ILE B 1 14 ? 16.75 -0.091 -2.717 1 98.31 14 ILE B N 1
ATOM 946 C CA . ILE B 1 14 ? 17.391 -0.798 -1.611 1 98.31 14 ILE B CA 1
ATOM 947 C C . ILE B 1 14 ? 17.016 -0.138 -0.288 1 98.31 14 ILE B C 1
ATOM 949 O O . ILE B 1 14 ? 17.234 -0.711 0.783 1 98.31 14 ILE B O 1
ATOM 953 N N . SER B 1 15 ? 16.469 1.111 -0.357 1 98.5 15 SER B N 1
ATOM 954 C CA . SER B 1 15 ? 16.062 1.757 0.888 1 98.5 15 SER B CA 1
ATOM 955 C C . SER B 1 15 ? 15.117 2.922 0.626 1 98.5 15 SER B C 1
ATOM 957 O O . SER B 1 15 ? 15.023 3.408 -0.502 1 98.5 15 SER B O 1
ATOM 959 N N . PHE B 1 16 ? 14.414 3.342 1.646 1 98.88 16 PHE B N 1
ATOM 960 C CA . PHE B 1 16 ? 13.688 4.602 1.629 1 98.88 16 PHE B CA 1
ATOM 961 C C . PHE B 1 16 ? 13.742 5.281 2.992 1 98.88 16 PHE B C 1
ATOM 963 O O . PHE B 1 16 ? 13.984 4.625 4.008 1 98.88 16 PHE B O 1
ATOM 970 N N . ASN B 1 17 ? 13.578 6.566 2.928 1 98.19 17 ASN B N 1
ATOM 971 C CA . ASN B 1 17 ? 13.445 7.445 4.086 1 98.19 17 ASN B CA 1
ATOM 972 C C . ASN B 1 17 ? 12.328 8.469 3.887 1 98.19 17 ASN B C 1
ATOM 974 O O . ASN B 1 17 ? 12.281 9.156 2.865 1 98.19 17 ASN B O 1
ATOM 978 N N . ILE B 1 18 ? 11.469 8.578 4.852 1 98.44 18 ILE B N 1
ATOM 979 C CA . ILE B 1 18 ? 10.367 9.531 4.801 1 98.44 18 ILE B CA 1
ATOM 980 C C . ILE B 1 18 ? 10.367 10.398 6.059 1 98.44 18 ILE B C 1
ATOM 982 O O . ILE B 1 18 ? 10.445 9.875 7.176 1 98.44 18 ILE B O 1
ATOM 986 N N . GLU B 1 19 ? 10.305 11.688 5.855 1 96.69 19 GLU B N 1
ATOM 987 C CA . GLU B 1 19 ? 10.305 12.617 6.98 1 96.69 19 GLU B CA 1
ATOM 988 C C . GLU B 1 19 ? 9.305 13.75 6.762 1 96.69 19 GLU B C 1
ATOM 990 O O . GLU B 1 19 ? 8.977 14.078 5.617 1 96.69 19 GLU B O 1
ATOM 995 N N . GLY B 1 20 ? 8.758 14.273 7.934 1 94 20 GLY B N 1
ATOM 996 C CA . GLY B 1 20 ? 7.941 15.477 7.863 1 94 20 GLY B CA 1
ATOM 997 C C . GLY B 1 20 ? 6.453 15.18 7.895 1 94 20 GLY B C 1
ATOM 998 O O . GLY B 1 20 ? 5.633 16.094 7.707 1 94 20 GLY B O 1
ATOM 999 N N . HIS B 1 21 ? 6.078 14.016 8.117 1 85.38 21 HIS B N 1
ATOM 1000 C CA . HIS B 1 21 ? 4.668 13.648 8.055 1 85.38 21 HIS B CA 1
ATOM 1001 C C . HIS B 1 21 ? 4.02 13.719 9.438 1 85.38 21 HIS B C 1
ATOM 1003 O O . HIS B 1 21 ? 2.906 13.227 9.633 1 85.38 21 HIS B O 1
ATOM 1009 N N . ALA B 1 22 ? 4.891 14.188 10.398 1 77.25 22 ALA B N 1
ATOM 1010 C CA . ALA B 1 22 ? 4.293 14.406 11.719 1 77.25 22 ALA B CA 1
ATOM 1011 C C . ALA B 1 22 ? 3.969 15.883 11.93 1 77.25 22 ALA B C 1
ATOM 1013 O O . ALA B 1 22 ? 4.656 16.766 11.406 1 77.25 22 ALA B O 1
ATOM 1014 N N . ASN B 1 23 ? 2.939 16.312 12.695 1 63.34 23 ASN B N 1
ATOM 1015 C CA . ASN B 1 23 ? 2.717 17.516 13.5 1 63.34 23 ASN B CA 1
ATOM 1016 C C . ASN B 1 23 ? 2.199 18.672 12.648 1 63.34 23 ASN B C 1
ATOM 1018 O O . ASN B 1 23 ? 2.371 19.844 13.008 1 63.34 23 ASN B O 1
ATOM 1022 N N . SER B 1 24 ? 1.824 18.438 11.438 1 61.84 24 SER B N 1
ATOM 1023 C CA . SER B 1 24 ? 1.354 19.688 10.852 1 61.84 24 SER B CA 1
ATOM 1024 C C . SER B 1 24 ? -0.162 19.812 10.953 1 61.84 24 SER B C 1
ATOM 1026 O O . SER B 1 24 ? -0.877 18.812 10.906 1 61.84 24 SER B O 1
ATOM 1028 N N . VAL B 1 25 ? -0.607 20.984 11.523 1 63.97 25 VAL B N 1
ATOM 1029 C CA . VAL B 1 25 ? -1.982 21.266 11.93 1 63.97 25 VAL B CA 1
ATOM 1030 C C . VAL B 1 25 ? -2.771 21.812 10.734 1 63.97 25 VAL B C 1
ATOM 1032 O O . VAL B 1 25 ? -3.963 22.109 10.859 1 63.97 25 VAL B O 1
ATOM 1035 N N . GLU B 1 26 ? -2.236 21.953 9.656 1 70.06 26 GLU B N 1
ATOM 1036 C CA . GLU B 1 26 ? -3.133 22.406 8.602 1 70.06 26 GLU B CA 1
ATOM 1037 C C . GLU B 1 26 ? -3.939 21.25 8.023 1 70.06 26 GLU B C 1
ATOM 1039 O O . GLU B 1 26 ? -3.395 20.172 7.766 1 70.06 26 GLU B O 1
ATOM 1044 N N . ALA B 1 27 ? -5.25 21.406 8.008 1 70.25 27 ALA B N 1
ATOM 1045 C CA . ALA B 1 27 ? -6.191 20.344 7.641 1 70.25 27 ALA B CA 1
ATOM 1046 C C . ALA B 1 27 ? -5.719 19.594 6.402 1 70.25 27 ALA B C 1
ATOM 1048 O O . ALA B 1 27 ? -5.562 18.375 6.438 1 70.25 27 ALA B O 1
ATOM 1049 N N . GLY B 1 28 ? -5.391 20.266 5.195 1 78.38 28 GLY B N 1
ATOM 1050 C CA . GLY B 1 28 ? -4.922 19.609 3.986 1 78.38 28 GLY B CA 1
ATOM 1051 C C . GLY B 1 28 ? -3.646 18.812 4.195 1 78.38 28 GLY B C 1
ATOM 1052 O O . GLY B 1 28 ? -3.516 17.703 3.691 1 78.38 28 GLY B O 1
ATOM 1053 N N . TYR B 1 29 ? -2.9 19.25 5.031 1 88.69 29 TYR B N 1
ATOM 1054 C CA . TYR B 1 29 ? -1.626 18.609 5.316 1 88.69 29 TYR B CA 1
ATOM 1055 C C . TYR B 1 29 ? -1.83 17.328 6.125 1 88.69 29 TYR B C 1
ATOM 1057 O O . TYR B 1 29 ? -1.161 16.312 5.891 1 88.69 29 TYR B O 1
ATOM 1065 N N . ASP B 1 30 ? -2.814 17.328 6.957 1 89.69 30 ASP B N 1
ATOM 1066 C CA . ASP B 1 30 ? -3.098 16.172 7.801 1 89.69 30 ASP B CA 1
ATOM 1067 C C . ASP B 1 30 ? -3.523 14.977 6.957 1 89.69 30 ASP B C 1
ATOM 1069 O O . ASP B 1 30 ? -3.123 13.844 7.234 1 89.69 30 ASP B O 1
ATOM 1073 N N . LEU B 1 31 ? -4.285 15.273 5.906 1 91.12 31 LEU B N 1
ATOM 1074 C CA . LEU B 1 31 ? -4.746 14.195 5.031 1 91.12 31 LEU B CA 1
ATOM 1075 C C . LEU B 1 31 ? -3.588 13.617 4.223 1 91.12 31 LEU B C 1
ATOM 1077 O O . LEU B 1 31 ? -3.502 12.406 4.039 1 91.12 31 LEU B O 1
ATOM 1081 N N . VAL B 1 32 ? -2.727 14.523 3.777 1 95.31 32 VAL B N 1
ATOM 1082 C CA . VAL B 1 32 ? -1.566 14.078 3.012 1 95.31 32 VAL B CA 1
ATOM 1083 C C . VAL B 1 32 ? -0.641 13.258 3.906 1 95.31 32 VAL B C 1
ATOM 1085 O O . VAL B 1 32 ? -0.175 12.188 3.51 1 95.31 32 VAL B O 1
ATOM 1088 N N . CYS B 1 33 ? -0.42 13.727 5.121 1 95.12 33 CYS B N 1
ATOM 1089 C CA . CYS B 1 33 ? 0.385 12.984 6.082 1 95.12 33 CYS B CA 1
ATOM 1090 C C . CYS B 1 33 ? -0.205 11.602 6.332 1 95.12 33 CYS B C 1
ATOM 1092 O O . CYS B 1 33 ? 0.526 10.609 6.387 1 95.12 33 CYS B O 1
ATOM 1094 N N . CYS B 1 34 ? -1.489 11.562 6.535 1 94.62 34 CYS B N 1
ATOM 1095 C CA . CYS B 1 34 ? -2.188 10.305 6.781 1 94.62 34 CYS B CA 1
ATOM 1096 C C . CYS B 1 34 ? -2.008 9.344 5.613 1 94.62 34 CYS B C 1
ATOM 1098 O O . CYS B 1 34 ? -1.673 8.172 5.816 1 94.62 34 CYS B O 1
ATOM 1100 N N . ALA B 1 35 ? -2.193 9.828 4.398 1 96.69 35 ALA B N 1
ATOM 1101 C CA . ALA B 1 35 ? -2.064 9 3.197 1 96.69 35 ALA B CA 1
ATOM 1102 C C . ALA B 1 35 ? -0.645 8.461 3.057 1 96.69 35 ALA B C 1
ATOM 1104 O O . ALA B 1 35 ? -0.45 7.262 2.85 1 96.69 35 ALA B O 1
ATOM 1105 N N . VAL B 1 36 ? 0.317 9.32 3.225 1 98.19 36 VAL B N 1
ATOM 1106 C CA . VAL B 1 36 ? 1.724 8.953 3.088 1 98.19 36 VAL B CA 1
ATOM 1107 C C . VAL B 1 36 ? 2.094 7.922 4.152 1 98.19 36 VAL B C 1
ATOM 1109 O O . VAL B 1 36 ? 2.717 6.902 3.848 1 98.19 36 VAL B O 1
ATOM 1112 N N . SER B 1 37 ? 1.679 8.125 5.371 1 96.88 37 SER B N 1
ATOM 1113 C CA . SER B 1 37 ? 1.971 7.188 6.457 1 96.88 37 SER B CA 1
ATOM 1114 C C . SER B 1 37 ? 1.331 5.828 6.203 1 96.88 37 SER B C 1
ATOM 1116 O O . SER B 1 37 ? 1.98 4.793 6.359 1 96.88 37 SER B O 1
ATOM 1118 N N . ALA B 1 38 ? 0.076 5.824 5.789 1 97.62 38 ALA B N 1
ATOM 1119 C CA . ALA B 1 38 ? -0.655 4.578 5.578 1 97.62 38 ALA B CA 1
ATOM 1120 C C . ALA B 1 38 ? 0.008 3.729 4.5 1 97.62 38 ALA B C 1
ATOM 1122 O O . ALA B 1 38 ? 0.232 2.531 4.695 1 97.62 38 ALA B O 1
ATOM 1123 N N . VAL B 1 39 ? 0.378 4.359 3.379 1 98.81 39 VAL B N 1
ATOM 1124 C CA . VAL B 1 39 ? 0.997 3.646 2.266 1 98.81 39 VAL B CA 1
ATOM 1125 C C . VAL B 1 39 ? 2.375 3.139 2.68 1 98.81 39 VAL B C 1
ATOM 1127 O O . VAL B 1 39 ? 2.68 1.953 2.527 1 98.81 39 VAL B O 1
ATOM 1130 N N . SER B 1 40 ? 3.193 3.988 3.287 1 98.69 40 SER B N 1
ATOM 1131 C CA . SER B 1 40 ? 4.59 3.654 3.537 1 98.69 40 SER B CA 1
ATOM 1132 C C . SER B 1 40 ? 4.723 2.643 4.672 1 98.69 40 SER B C 1
ATOM 1134 O O . SER B 1 40 ? 5.539 1.723 4.598 1 98.69 40 SER B O 1
ATOM 1136 N N . ILE B 1 41 ? 3.891 2.781 5.688 1 98.12 41 ILE B N 1
ATOM 1137 C CA . ILE B 1 41 ? 3.943 1.842 6.801 1 98.12 41 ILE B CA 1
ATOM 1138 C C . ILE B 1 41 ? 3.432 0.475 6.352 1 98.12 41 ILE B C 1
ATOM 1140 O O . ILE B 1 41 ? 4.023 -0.556 6.684 1 98.12 41 ILE B O 1
ATOM 1144 N N . THR B 1 42 ? 2.389 0.46 5.586 1 98.81 42 THR B N 1
A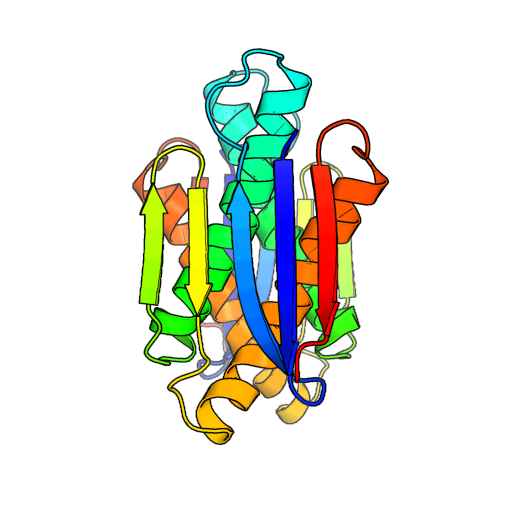TOM 1145 C CA . THR B 1 42 ? 1.835 -0.79 5.082 1 98.81 42 THR B CA 1
ATOM 1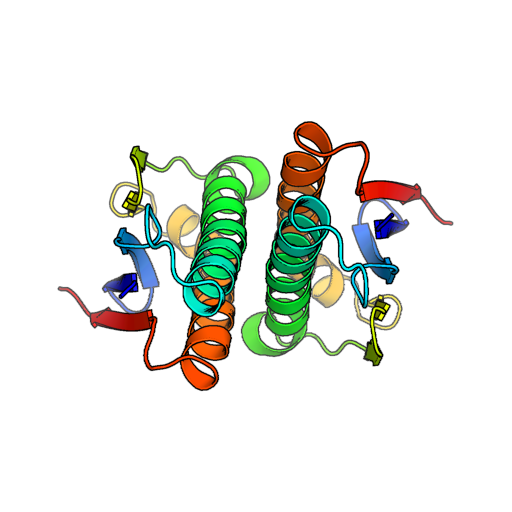146 C C . THR B 1 42 ? 2.869 -1.54 4.246 1 98.81 42 THR B C 1
ATOM 1148 O O . THR B 1 42 ? 3.072 -2.742 4.434 1 98.81 42 THR B O 1
ATOM 1151 N N . ILE B 1 43 ? 3.547 -0.836 3.338 1 98.94 43 ILE B N 1
ATOM 1152 C CA . ILE B 1 43 ? 4.52 -1.483 2.463 1 98.94 43 ILE B CA 1
ATOM 1153 C C . ILE B 1 43 ? 5.727 -1.933 3.281 1 98.94 43 ILE B C 1
ATOM 1155 O O . ILE B 1 43 ? 6.242 -3.035 3.084 1 98.94 43 ILE B O 1
ATOM 1159 N N . ALA B 1 44 ? 6.199 -1.12 4.238 1 98.69 44 ALA B N 1
ATOM 1160 C CA . ALA B 1 44 ? 7.305 -1.518 5.102 1 98.69 44 ALA B CA 1
ATOM 1161 C C . ALA B 1 44 ? 6.98 -2.809 5.852 1 98.69 44 ALA B C 1
ATOM 1163 O O . ALA B 1 44 ? 7.797 -3.732 5.887 1 98.69 44 ALA B O 1
ATOM 1164 N N . ASN B 1 45 ? 5.809 -2.891 6.402 1 98.06 45 ASN B N 1
ATOM 1165 C CA . ASN B 1 45 ? 5.398 -4.098 7.113 1 98.06 45 ASN B CA 1
ATOM 1166 C C . ASN B 1 45 ? 5.238 -5.281 6.16 1 98.06 45 ASN B C 1
ATOM 1168 O O . ASN B 1 45 ? 5.504 -6.426 6.535 1 98.06 45 ASN B O 1
ATOM 1172 N N . GLY B 1 46 ? 4.742 -5.012 4.938 1 98.75 46 GLY B N 1
ATOM 1173 C CA . GLY B 1 46 ? 4.66 -6.059 3.93 1 98.75 46 GLY B CA 1
ATOM 1174 C C . GLY B 1 46 ? 6 -6.699 3.623 1 98.75 46 GLY B C 1
ATOM 1175 O O . GLY B 1 46 ? 6.078 -7.91 3.414 1 98.75 46 GLY B O 1
ATOM 1176 N N . ILE B 1 47 ? 7.023 -5.898 3.613 1 98.81 47 ILE B N 1
ATOM 1177 C CA . ILE B 1 47 ? 8.367 -6.391 3.33 1 98.81 47 ILE B CA 1
ATOM 1178 C C . ILE B 1 47 ? 8.797 -7.379 4.414 1 98.81 47 ILE B C 1
ATOM 1180 O O . ILE B 1 47 ? 9.32 -8.453 4.109 1 98.81 47 ILE B O 1
ATOM 1184 N N . THR B 1 48 ? 8.469 -7.098 5.684 1 98.19 48 THR B N 1
ATOM 1185 C CA . THR B 1 48 ? 8.938 -7.938 6.781 1 98.19 48 THR B CA 1
ATOM 1186 C C . THR B 1 48 ? 7.949 -9.07 7.051 1 98.19 48 THR B C 1
ATOM 1188 O O . THR B 1 48 ? 8.352 -10.203 7.332 1 98.19 48 THR B O 1
ATOM 1191 N N . GLU B 1 49 ? 6.688 -8.844 6.863 1 98.31 49 GLU B N 1
ATOM 1192 C CA . GLU B 1 49 ? 5.699 -9.797 7.359 1 98.31 49 GLU B CA 1
ATOM 1193 C C . GLU B 1 49 ? 5.129 -10.641 6.227 1 98.31 49 GLU B C 1
ATOM 1195 O O . GLU B 1 49 ? 4.648 -11.75 6.457 1 98.31 49 GLU B O 1
ATOM 1200 N N . VAL B 1 50 ? 5.145 -10.148 5.047 1 98.69 50 VAL B N 1
ATOM 1201 C CA . VAL B 1 50 ? 4.602 -10.891 3.916 1 98.69 50 VAL B CA 1
ATOM 1202 C C . VAL B 1 50 ? 5.746 -11.469 3.082 1 98.69 50 VAL B C 1
ATOM 1204 O O . VAL B 1 50 ? 5.824 -12.688 2.883 1 98.69 50 VAL B O 1
ATOM 1207 N N . ALA B 1 51 ? 6.664 -10.547 2.695 1 98.5 51 ALA B N 1
ATOM 1208 C CA . ALA B 1 51 ? 7.816 -11.016 1.935 1 98.5 51 ALA B CA 1
ATOM 1209 C C . ALA B 1 51 ? 8.797 -11.766 2.834 1 98.5 51 ALA B C 1
ATOM 1211 O O . ALA B 1 51 ? 9.656 -12.5 2.346 1 98.5 51 ALA B O 1
ATOM 1212 N N . LYS B 1 52 ? 8.727 -11.508 4.145 1 98.25 52 LYS B N 1
ATOM 1213 C CA . LYS B 1 52 ? 9.562 -12.164 5.152 1 98.25 52 LYS B CA 1
ATOM 1214 C C . LYS B 1 52 ? 11.039 -11.852 4.93 1 98.25 52 LYS B C 1
ATOM 1216 O O . LYS B 1 52 ? 11.883 -12.742 5.043 1 98.25 52 LYS B O 1
ATOM 1221 N N . VAL B 1 53 ? 11.273 -10.688 4.535 1 98.38 53 VAL B N 1
ATOM 1222 C CA . VAL B 1 53 ? 12.656 -10.227 4.379 1 98.38 53 VAL B CA 1
ATOM 1223 C C . VAL B 1 53 ? 13.055 -9.375 5.582 1 98.38 53 VAL B C 1
ATOM 1225 O O . VAL B 1 53 ? 12.359 -8.414 5.926 1 98.38 53 VAL B O 1
ATOM 1228 N N . ASN B 1 54 ? 14.086 -9.781 6.188 1 93.88 54 ASN B N 1
ATOM 1229 C CA . ASN B 1 54 ? 14.57 -9.039 7.344 1 93.88 54 ASN B CA 1
ATOM 1230 C C . ASN B 1 54 ? 15.086 -7.66 6.945 1 93.88 54 ASN B C 1
ATOM 1232 O O . ASN B 1 54 ? 15.898 -7.535 6.023 1 93.88 54 ASN B O 1
ATOM 1236 N N . SER B 1 55 ? 14.516 -6.684 7.5 1 92.94 55 SER B N 1
ATOM 1237 C CA . SER B 1 55 ? 14.953 -5.316 7.25 1 92.94 55 SER B CA 1
ATOM 1238 C C . SER B 1 55 ? 14.914 -4.477 8.523 1 92.94 55 SER B C 1
ATOM 1240 O O . SER B 1 55 ? 14.156 -4.785 9.453 1 92.94 55 SER B O 1
ATOM 1242 N N . SER B 1 56 ? 15.82 -3.568 8.578 1 92.19 56 SER B N 1
ATOM 1243 C CA . SER B 1 56 ? 15.805 -2.604 9.672 1 92.19 56 SER B CA 1
ATOM 1244 C C . SER B 1 56 ? 14.789 -1.49 9.406 1 92.19 56 SER B C 1
ATOM 1246 O O . SER B 1 56 ? 15.023 -0.623 8.562 1 92.19 56 SER B O 1
ATOM 1248 N N . ILE B 1 57 ? 13.625 -1.565 10.023 1 94.5 57 ILE B N 1
ATOM 1249 C CA . ILE B 1 57 ? 12.648 -0.486 9.945 1 94.5 57 ILE B CA 1
ATOM 1250 C C . ILE B 1 57 ? 12.836 0.459 11.133 1 94.5 57 ILE B C 1
ATOM 1252 O O . ILE B 1 57 ? 12.898 0.018 12.281 1 94.5 57 ILE B O 1
ATOM 1256 N N . HIS B 1 58 ? 13.047 1.701 10.875 1 96.06 58 HIS B N 1
ATOM 1257 C CA . HIS B 1 58 ? 13.141 2.73 11.906 1 96.06 58 HIS B CA 1
ATOM 1258 C C . HIS B 1 58 ? 11.977 3.711 11.805 1 96.06 58 HIS B C 1
ATOM 1260 O O . HIS B 1 58 ? 11.766 4.324 10.75 1 96.06 58 HIS B O 1
ATOM 1266 N N . MET B 1 59 ? 11.242 3.732 12.898 1 93.19 59 MET B N 1
ATOM 1267 C CA . MET B 1 59 ? 10.109 4.648 12.953 1 93.19 59 MET B CA 1
ATOM 1268 C C . MET B 1 59 ? 10.188 5.547 14.18 1 93.19 59 MET B C 1
ATOM 1270 O O . MET B 1 59 ? 10.359 5.059 15.297 1 93.19 59 MET B O 1
ATOM 1274 N N . GLU B 1 60 ? 10.227 6.773 13.953 1 89.81 60 GLU B N 1
ATOM 1275 C CA . GLU B 1 60 ? 10.148 7.82 14.969 1 89.81 60 GLU B CA 1
ATOM 1276 C C . GLU B 1 60 ? 9.227 8.945 14.531 1 89.81 60 GLU B C 1
ATOM 1278 O O . GLU B 1 60 ? 8.93 9.094 13.344 1 89.81 60 GLU B O 1
ATOM 1283 N N . ASP B 1 61 ? 8.719 9.703 15.43 1 85.94 61 ASP B N 1
ATOM 1284 C CA . ASP B 1 61 ? 7.727 10.727 15.102 1 85.94 61 ASP B CA 1
ATOM 1285 C C . ASP B 1 61 ? 8.102 11.469 13.828 1 85.94 61 ASP B C 1
ATOM 1287 O O . ASP B 1 61 ? 9.102 12.195 13.797 1 85.94 61 ASP B O 1
ATOM 1291 N N . GLY B 1 62 ? 7.285 11.195 12.844 1 89 62 GLY B N 1
ATOM 1292 C CA . GLY B 1 62 ? 7.438 11.898 11.586 1 89 62 GLY B CA 1
ATOM 1293 C C . GLY B 1 62 ? 8.555 11.352 10.719 1 89 62 GLY B C 1
ATOM 1294 O O . GLY B 1 62 ? 9.039 12.031 9.812 1 89 62 GLY B O 1
ATOM 1295 N N . PHE B 1 63 ? 9.148 10.266 11.219 1 96.25 63 PHE B N 1
ATOM 1296 C CA . PHE B 1 63 ? 10.25 9.656 10.492 1 96.25 63 PHE B CA 1
ATOM 1297 C C . PHE B 1 63 ? 10.008 8.164 10.297 1 96.25 63 PHE B C 1
ATOM 1299 O O . PHE B 1 63 ? 9.562 7.48 11.219 1 96.25 63 PHE B O 1
ATOM 1306 N N . LEU B 1 64 ? 10.273 7.656 9.07 1 97.94 64 LEU B N 1
ATOM 1307 C CA . LEU B 1 64 ? 10.203 6.242 8.719 1 97.94 64 LEU B CA 1
ATOM 1308 C C . LEU B 1 64 ? 11.289 5.871 7.719 1 97.94 64 LEU B C 1
ATOM 1310 O O . LEU B 1 64 ? 11.516 6.59 6.742 1 97.94 64 LEU B O 1
ATOM 1314 N N . SER B 1 65 ? 12.023 4.777 8 1 98.44 65 SER B N 1
ATOM 1315 C CA . SER B 1 65 ? 13.031 4.344 7.047 1 98.44 65 SER B CA 1
ATOM 1316 C C . SER B 1 65 ? 13.156 2.822 7.023 1 98.44 65 SER B C 1
ATOM 1318 O O . SER B 1 65 ? 12.797 2.152 7.992 1 98.44 65 SER B O 1
ATOM 1320 N N . LEU B 1 66 ? 13.609 2.322 5.965 1 98.62 66 LEU B N 1
ATOM 1321 C CA . LEU B 1 66 ? 13.906 0.909 5.754 1 98.62 66 LEU B CA 1
ATOM 1322 C C . LEU B 1 66 ? 15.125 0.733 4.855 1 98.62 66 LEU B C 1
ATOM 1324 O O . LEU B 1 66 ? 15.289 1.46 3.873 1 98.62 66 LEU B O 1
ATOM 1328 N N . ASN B 1 67 ? 15.945 -0.233 5.211 1 98.12 67 ASN B N 1
ATOM 1329 C CA . ASN B 1 67 ? 17.172 -0.49 4.457 1 98.12 67 ASN B CA 1
ATOM 1330 C C . ASN B 1 67 ? 17.344 -1.979 4.176 1 98.12 67 ASN B C 1
ATOM 1332 O O . ASN B 1 67 ? 17.406 -2.789 5.102 1 98.12 67 ASN B O 1
ATOM 1336 N N . LEU B 1 68 ? 17.5 -2.324 2.916 1 98 68 LEU B N 1
ATOM 1337 C CA . LEU B 1 68 ? 17.625 -3.711 2.48 1 98 68 LEU B CA 1
ATOM 1338 C C . LEU B 1 68 ? 19.062 -4.035 2.098 1 98 68 LEU B C 1
ATOM 1340 O O . LEU B 1 68 ? 19.359 -5.152 1.672 1 98 68 LEU B O 1
ATOM 1344 N N . GLU B 1 69 ? 19.969 -3.139 2.26 1 94.25 69 GLU B N 1
ATOM 1345 C CA . GLU B 1 69 ? 21.297 -3.225 1.681 1 94.25 69 GLU B CA 1
ATOM 1346 C C . GLU B 1 69 ? 22.031 -4.465 2.176 1 94.25 69 GLU B C 1
ATOM 1348 O O . GLU B 1 69 ? 22.844 -5.043 1.449 1 94.25 69 GLU B O 1
ATOM 1353 N N . ASN B 1 70 ? 21.734 -4.973 3.359 1 94.81 70 ASN B N 1
ATOM 1354 C CA . ASN B 1 70 ? 22.453 -6.098 3.939 1 94.81 70 ASN B CA 1
ATOM 1355 C C . ASN B 1 70 ? 21.781 -7.43 3.598 1 94.81 70 ASN B C 1
ATOM 1357 O O . ASN B 1 70 ? 22.203 -8.484 4.07 1 94.81 70 ASN B O 1
ATOM 1361 N N . ASN B 1 71 ? 20.812 -7.477 2.754 1 97.44 71 ASN B N 1
ATOM 1362 C CA . ASN B 1 71 ? 20.109 -8.688 2.348 1 97.44 71 ASN B CA 1
ATOM 1363 C C . ASN B 1 71 ? 20.672 -9.258 1.049 1 97.44 71 ASN B C 1
ATOM 1365 O O . ASN B 1 71 ? 21.422 -8.57 0.337 1 97.44 71 ASN B O 1
ATOM 1369 N N . SER B 1 72 ? 20.422 -10.461 0.827 1 97.44 72 SER B N 1
ATOM 1370 C CA . SER B 1 72 ? 20.812 -11.086 -0.433 1 97.44 72 SER B CA 1
ATOM 1371 C C . SER B 1 72 ? 20.062 -10.469 -1.611 1 97.44 72 SER B C 1
ATOM 1373 O O . SER B 1 72 ? 19.016 -9.852 -1.434 1 97.44 72 SER B O 1
ATOM 1375 N N . LEU B 1 73 ? 20.578 -10.617 -2.83 1 97.31 73 LEU B N 1
ATOM 1376 C CA . LEU B 1 73 ? 19.938 -10.125 -4.039 1 97.31 73 LEU B CA 1
ATOM 1377 C C . LEU B 1 73 ? 18.547 -10.75 -4.203 1 97.31 73 LEU B C 1
ATOM 1379 O O . LEU B 1 73 ? 17.625 -10.094 -4.664 1 97.31 73 LEU B O 1
ATOM 1383 N N . GLU B 1 74 ? 18.484 -11.977 -3.797 1 97.81 74 GLU B N 1
ATOM 1384 C CA . GLU B 1 74 ? 17.203 -12.664 -3.863 1 97.81 74 GLU B CA 1
ATOM 1385 C C . GLU B 1 74 ? 16.156 -11.977 -2.99 1 97.81 74 GLU B C 1
ATOM 1387 O O . GLU B 1 74 ? 15.031 -11.75 -3.426 1 97.81 74 GLU B O 1
ATOM 1392 N N . HIS B 1 75 ? 16.547 -11.633 -1.804 1 98.06 75 HIS B N 1
ATOM 1393 C CA . HIS B 1 75 ? 15.633 -10.961 -0.882 1 98.06 75 HIS B CA 1
ATOM 1394 C C . HIS B 1 75 ? 15.305 -9.547 -1.359 1 98.06 75 HIS B C 1
ATOM 1396 O O . HIS B 1 75 ? 14.164 -9.102 -1.241 1 98.06 75 HIS B O 1
ATOM 1402 N N . ILE B 1 76 ? 16.297 -8.914 -1.884 1 98 76 ILE B N 1
ATOM 1403 C CA . ILE B 1 76 ? 16.078 -7.578 -2.424 1 98 76 ILE B CA 1
ATOM 1404 C C . ILE B 1 76 ? 15.094 -7.652 -3.59 1 98 76 ILE B C 1
ATOM 1406 O O . ILE B 1 76 ? 14.141 -6.875 -3.656 1 98 76 ILE B O 1
ATOM 1410 N N . ASN B 1 77 ? 15.281 -8.625 -4.469 1 98 77 ASN B N 1
ATOM 1411 C CA . ASN B 1 77 ? 14.406 -8.805 -5.625 1 98 77 ASN B CA 1
ATOM 1412 C C . ASN B 1 77 ? 12.969 -9.078 -5.203 1 98 77 ASN B C 1
ATOM 1414 O O . ASN B 1 77 ? 12.031 -8.586 -5.836 1 98 77 ASN B O 1
ATOM 1418 N N . LYS B 1 78 ? 12.844 -9.758 -4.16 1 98.06 78 LYS B N 1
ATOM 1419 C CA . LYS B 1 78 ? 11.523 -10.109 -3.646 1 98.06 78 LYS B CA 1
ATOM 1420 C C . LYS B 1 78 ? 10.758 -8.867 -3.199 1 98.06 78 LYS B C 1
ATOM 1422 O O . LYS B 1 78 ? 9.531 -8.867 -3.156 1 98.06 78 LYS B O 1
ATOM 1427 N N . CYS B 1 79 ? 11.461 -7.801 -2.885 1 98.62 79 CYS B N 1
ATOM 1428 C CA . CYS B 1 79 ? 10.859 -6.617 -2.289 1 98.62 79 CYS B CA 1
ATOM 1429 C C . CYS B 1 79 ? 10.539 -5.574 -3.355 1 98.62 79 CYS B C 1
ATOM 1431 O O . CYS B 1 79 ? 9.859 -4.582 -3.078 1 98.62 79 CYS B O 1
ATOM 1433 N N . GLN B 1 80 ? 10.961 -5.789 -4.574 1 98.75 80 GLN B N 1
ATOM 1434 C CA . GLN B 1 80 ? 10.914 -4.723 -5.57 1 98.75 80 GLN B CA 1
ATOM 1435 C C . GLN B 1 80 ? 9.469 -4.379 -5.93 1 98.75 80 GLN B C 1
ATOM 1437 O O . GLN B 1 80 ? 9.133 -3.211 -6.133 1 98.75 80 GLN B O 1
ATOM 1442 N N . MET B 1 81 ? 8.633 -5.344 -6.02 1 98.81 81 MET B N 1
ATOM 1443 C CA . MET B 1 81 ? 7.238 -5.078 -6.359 1 98.81 81 MET B CA 1
ATOM 1444 C C . MET B 1 81 ? 6.578 -4.191 -5.309 1 98.81 81 MET B C 1
ATOM 1446 O O . MET B 1 81 ? 5.871 -3.24 -5.645 1 98.81 81 MET B O 1
ATOM 1450 N N . LEU B 1 82 ? 6.812 -4.5 -4.059 1 98.94 82 LEU B N 1
ATOM 1451 C CA . LEU B 1 82 ? 6.27 -3.695 -2.971 1 98.94 82 LEU B CA 1
ATOM 1452 C C . LEU B 1 82 ? 6.844 -2.283 -3.002 1 98.94 82 LEU B C 1
ATOM 1454 O O . LEU B 1 82 ? 6.105 -1.304 -2.891 1 98.94 82 LEU B O 1
ATOM 1458 N N . MET B 1 83 ? 8.133 -2.168 -3.213 1 98.88 83 MET B N 1
ATOM 1459 C CA . MET B 1 83 ? 8.812 -0.873 -3.209 1 98.88 83 MET B CA 1
ATOM 1460 C C . MET B 1 83 ? 8.359 -0.022 -4.391 1 98.88 83 MET B C 1
ATOM 1462 O O . MET B 1 83 ? 8.109 1.174 -4.238 1 98.88 83 MET B O 1
ATOM 1466 N N . GLU B 1 84 ? 8.281 -0.638 -5.539 1 98.94 84 GLU B N 1
ATOM 1467 C CA . GLU B 1 84 ? 7.824 0.077 -6.727 1 98.94 84 GLU B CA 1
ATOM 1468 C C . GLU B 1 84 ? 6.375 0.53 -6.57 1 98.94 84 GLU B C 1
ATOM 1470 O O . GLU B 1 84 ? 6.008 1.619 -7.016 1 98.94 84 GLU B O 1
ATOM 1475 N N . THR B 1 85 ? 5.582 -0.297 -5.984 1 98.94 85 THR B N 1
ATOM 1476 C CA . THR B 1 85 ? 4.188 0.049 -5.727 1 98.94 85 THR B CA 1
ATOM 1477 C C . THR B 1 85 ? 4.09 1.226 -4.762 1 98.94 85 THR B C 1
ATOM 1479 O O . THR B 1 85 ? 3.252 2.111 -4.934 1 98.94 85 THR B O 1
ATOM 1482 N N . MET B 1 86 ? 4.98 1.275 -3.756 1 98.94 86 MET B N 1
ATOM 1483 C CA . MET B 1 86 ? 5.02 2.408 -2.836 1 98.94 86 MET B CA 1
ATOM 1484 C C . MET B 1 86 ? 5.355 3.699 -3.576 1 98.94 86 MET B C 1
ATOM 1486 O O . MET B 1 86 ? 4.699 4.723 -3.375 1 98.94 86 MET B O 1
ATOM 1490 N N . ILE B 1 87 ? 6.332 3.602 -4.414 1 98.94 87 ILE B N 1
ATOM 1491 C CA . ILE B 1 87 ? 6.727 4.773 -5.188 1 98.94 87 ILE B CA 1
ATOM 1492 C C . ILE B 1 87 ? 5.555 5.246 -6.043 1 98.94 87 ILE B C 1
ATOM 1494 O O . ILE B 1 87 ? 5.254 6.441 -6.086 1 98.94 87 ILE B O 1
ATOM 1498 N N . LEU B 1 88 ? 4.879 4.348 -6.707 1 98.88 88 LEU B N 1
ATOM 1499 C CA . LEU B 1 88 ? 3.713 4.676 -7.52 1 98.88 88 LEU B CA 1
ATOM 1500 C C . LEU B 1 88 ? 2.666 5.418 -6.695 1 98.88 88 LEU B C 1
ATOM 1502 O O . LEU B 1 88 ? 2.152 6.453 -7.125 1 98.88 88 LEU B O 1
ATOM 1506 N N . GLY B 1 89 ? 2.35 4.926 -5.516 1 98.81 89 GLY B N 1
ATOM 1507 C CA . GLY B 1 89 ? 1.373 5.547 -4.637 1 98.81 89 GLY B CA 1
ATOM 1508 C C . GLY B 1 89 ? 1.781 6.934 -4.176 1 98.81 89 GLY B C 1
ATOM 1509 O O . GLY B 1 89 ? 0.984 7.875 -4.238 1 98.81 89 GLY B O 1
ATOM 1510 N N . LEU B 1 90 ? 3.016 7.105 -3.758 1 98.88 90 LEU B N 1
ATOM 1511 C CA . LEU B 1 90 ? 3.498 8.375 -3.236 1 98.88 90 LEU B CA 1
ATOM 1512 C C . LEU B 1 90 ? 3.619 9.414 -4.352 1 98.88 90 LEU B C 1
ATOM 1514 O O . LEU B 1 90 ? 3.357 10.594 -4.133 1 98.88 90 LEU B O 1
ATOM 1518 N N . LYS B 1 91 ? 3.984 8.93 -5.547 1 98.88 91 LYS B N 1
ATOM 1519 C CA . LYS B 1 91 ? 4.031 9.836 -6.688 1 98.88 91 LYS B CA 1
ATOM 1520 C C . LYS B 1 91 ? 2.631 10.305 -7.074 1 98.88 91 LYS B C 1
ATOM 1522 O O . LYS B 1 91 ? 2.453 11.445 -7.508 1 98.88 91 LYS B O 1
ATOM 1527 N N . SER B 1 92 ? 1.676 9.43 -6.996 1 98.5 92 SER B N 1
ATOM 1528 C CA . SER B 1 92 ? 0.292 9.828 -7.238 1 98.5 92 SER B CA 1
ATOM 1529 C C . SER B 1 92 ? -0.158 10.898 -6.25 1 98.5 92 SER B C 1
ATOM 1531 O O . SER B 1 92 ? -0.806 11.875 -6.637 1 98.5 92 SER B O 1
ATOM 1533 N N . ILE B 1 93 ? 0.159 10.766 -4.977 1 97.88 93 ILE B N 1
ATOM 1534 C CA . ILE B 1 93 ? -0.157 11.758 -3.957 1 97.88 93 ILE B CA 1
ATOM 1535 C C . ILE B 1 93 ? 0.563 13.062 -4.27 1 97.88 93 ILE B C 1
ATOM 1537 O O . ILE B 1 93 ? -0.031 14.141 -4.191 1 97.88 93 ILE B O 1
ATOM 1541 N N . GLU B 1 94 ? 1.78 12.969 -4.633 1 98.44 94 GLU B N 1
ATOM 1542 C CA . GLU B 1 94 ? 2.578 14.148 -4.961 1 98.44 94 GLU B CA 1
ATOM 1543 C C . GLU B 1 94 ? 1.952 14.93 -6.113 1 98.44 94 GLU B C 1
ATOM 1545 O O . GLU B 1 94 ? 1.95 16.172 -6.102 1 98.44 94 GLU B O 1
ATOM 1550 N N . ARG B 1 95 ? 1.519 14.219 -7.102 1 98.06 95 ARG B N 1
ATOM 1551 C CA . ARG B 1 95 ? 0.917 14.859 -8.266 1 98.06 95 ARG B CA 1
ATOM 1552 C C . ARG B 1 95 ? -0.247 15.75 -7.859 1 98.06 95 ARG B C 1
ATOM 1554 O O . ARG B 1 95 ? -0.437 16.828 -8.43 1 98.06 95 ARG B O 1
ATOM 1561 N N . ASN B 1 96 ? -0.975 15.391 -6.871 1 95.06 96 ASN B N 1
ATOM 1562 C CA . ASN B 1 96 ? -2.17 16.125 -6.473 1 95.06 96 ASN B CA 1
ATOM 1563 C C . ASN B 1 96 ? -1.881 17.078 -5.324 1 95.06 96 ASN B C 1
ATOM 1565 O O . ASN B 1 96 ? -2.664 18 -5.062 1 95.06 96 ASN B O 1
ATOM 1569 N N . TYR B 1 97 ? -0.729 16.922 -4.703 1 96 97 TYR B N 1
ATOM 1570 C CA . TYR B 1 97 ? -0.399 17.688 -3.508 1 96 97 TYR B CA 1
ATOM 1571 C C . TYR B 1 97 ? 1.082 18.047 -3.48 1 96 97 TYR B C 1
ATOM 1573 O O . TYR B 1 97 ? 1.754 17.844 -2.463 1 96 97 TYR B O 1
ATOM 1581 N N . SER B 1 98 ? 1.527 18.594 -4.5 1 96 98 SER B N 1
ATOM 1582 C CA . SER B 1 98 ? 2.949 18.859 -4.684 1 96 98 SER B CA 1
ATOM 1583 C C . SER B 1 98 ? 3.447 19.891 -3.666 1 96 98 SER B C 1
ATOM 1585 O O . SER B 1 98 ? 4.648 19.969 -3.4 1 96 98 SER B O 1
ATOM 1587 N N . GLU B 1 99 ? 2.564 20.594 -3.082 1 95 99 GLU B N 1
ATOM 1588 C CA . GLU B 1 99 ? 2.967 21.594 -2.092 1 95 99 GLU B CA 1
ATOM 1589 C C . GLU B 1 99 ? 3.27 20.938 -0.746 1 95 99 GLU B C 1
ATOM 1591 O O . GLU B 1 99 ? 3.879 21.562 0.129 1 95 99 GLU B O 1
ATOM 1596 N N . TYR B 1 100 ? 2.912 19.672 -0.578 1 95.31 100 TYR B N 1
ATOM 1597 C CA . TYR B 1 100 ? 3.014 19.062 0.745 1 95.31 100 TYR B CA 1
ATOM 1598 C C . TYR B 1 100 ? 4.02 17.922 0.745 1 95.31 100 TYR B C 1
ATOM 1600 O O . TYR B 1 100 ? 4.469 17.484 1.806 1 95.31 100 TYR B O 1
ATOM 1608 N N . ILE B 1 101 ? 4.348 17.375 -0.431 1 97.25 101 ILE B N 1
ATOM 1609 C CA . ILE B 1 101 ? 5.223 16.219 -0.457 1 97.25 101 ILE B CA 1
ATOM 1610 C C . ILE B 1 101 ? 6.152 16.297 -1.664 1 97.25 101 ILE B C 1
ATOM 1612 O O . ILE B 1 101 ? 5.75 16.734 -2.74 1 97.25 101 ILE B O 1
ATOM 1616 N N . ASN B 1 102 ? 7.367 15.836 -1.441 1 98.31 102 ASN B N 1
ATOM 1617 C CA . ASN B 1 102 ? 8.383 15.664 -2.471 1 98.31 102 ASN B CA 1
ATOM 1618 C C . ASN B 1 102 ? 8.969 14.258 -2.467 1 98.31 102 ASN B C 1
ATOM 1620 O O . ASN B 1 102 ? 9.477 13.789 -1.444 1 98.31 102 ASN B O 1
ATOM 1624 N N . VAL B 1 103 ? 8.859 13.539 -3.582 1 98.81 103 VAL B N 1
ATOM 1625 C CA . VAL B 1 103 ? 9.367 12.18 -3.732 1 98.81 103 VAL B CA 1
ATOM 1626 C C . VAL B 1 103 ? 10.633 12.195 -4.59 1 98.81 103 VAL B C 1
ATOM 1628 O O . VAL B 1 103 ? 10.594 12.594 -5.754 1 98.81 103 VAL B O 1
ATOM 1631 N N . ILE B 1 104 ? 11.711 11.711 -4.059 1 98.81 104 ILE B N 1
ATOM 1632 C CA . ILE B 1 104 ? 13.008 11.742 -4.727 1 98.81 104 ILE B CA 1
ATOM 1633 C C . ILE B 1 104 ? 13.555 10.328 -4.859 1 98.81 104 ILE B C 1
ATOM 1635 O O . ILE B 1 104 ? 13.555 9.562 -3.895 1 98.81 104 ILE B O 1
ATOM 1639 N N . ILE B 1 105 ? 13.977 9.953 -6.012 1 98.56 105 ILE B N 1
ATOM 1640 C CA . ILE B 1 105 ? 14.633 8.672 -6.273 1 98.56 105 ILE B CA 1
ATOM 1641 C C . ILE B 1 105 ? 16.078 8.914 -6.68 1 98.56 105 ILE B C 1
ATOM 1643 O O . ILE B 1 105 ? 16.359 9.602 -7.668 1 98.56 105 ILE B O 1
ATOM 1647 N N . GLU B 1 106 ? 16.969 8.305 -5.895 1 97.94 106 GLU B N 1
ATOM 1648 C CA . GLU B 1 106 ? 18.391 8.516 -6.121 1 97.94 106 GLU B CA 1
ATOM 1649 C C . GLU B 1 106 ? 19.094 7.203 -6.477 1 97.94 106 GLU B C 1
ATOM 1651 O O . GLU B 1 106 ? 18.875 6.18 -5.824 1 97.94 106 GLU B O 1
ATOM 1656 N N . GLU B 1 107 ? 19.906 7.234 -7.527 1 96.94 107 GLU B N 1
ATOM 1657 C CA . GLU B 1 107 ? 20.797 6.113 -7.832 1 96.94 107 GLU B CA 1
ATOM 1658 C C . GLU B 1 107 ? 22.125 6.242 -7.098 1 96.94 107 GLU B C 1
ATOM 1660 O O . GLU B 1 107 ? 22.766 7.293 -7.148 1 96.94 107 GLU B O 1
ATOM 1665 N N . VAL B 1 108 ? 22.422 5.199 -6.375 1 93.38 108 VAL B N 1
ATOM 1666 C CA . VAL B 1 108 ? 23.672 5.238 -5.613 1 93.38 108 VAL B CA 1
ATOM 1667 C C . VAL B 1 108 ? 24.625 4.156 -6.117 1 93.38 108 VAL B C 1
ATOM 1669 O O . VAL B 1 108 ? 24.203 3.26 -6.859 1 93.38 108 VAL B O 1
ATOM 1672 N N . GLU B 1 109 ? 25.922 4.258 -5.883 1 87.5 109 GLU B N 1
ATOM 1673 C CA . GLU B 1 109 ? 26.969 3.363 -6.383 1 87.5 109 GLU B CA 1
ATOM 1674 C C . GLU B 1 109 ? 27.109 2.135 -5.488 1 87.5 109 GLU B C 1
ATOM 1676 O O . GLU B 1 109 ? 26.797 2.186 -4.297 1 87.5 109 GLU B O 1
#

InterPro domains:
  IPR0074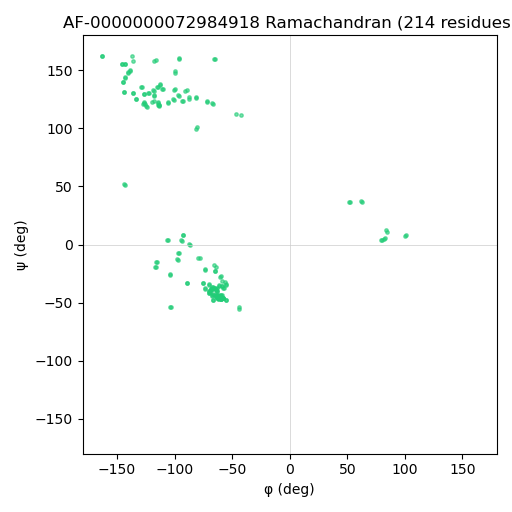22 Cysteine protease Prp [PF04327] (1-102)
  IPR007422 Cysteine protease Prp [PTHR39178] (1-106)
  IPR007422 Cysteine protease Prp [cd16332] (1-104)
  IPR036764 Cysteine protease Prp superfamily [G3DSA:3.30.70.1490] (1-106)
  IPR036764 Cysteine protease Prp superfamily [SSF118010] (1-108)

Organism: Clostridium tetani (strain Massachusetts / E88) (NCBI:txid212717)

Sequence (218 aa):
MITAIFKKKCNNIISFNIEGHANSVEAGYDLVCCAVSAVSITIANGITEVAKVNSSIHMEDGFLSLNLENNSLEHINKCQMLMETMILGLKSIERNYSEYINVIIEEVEMITAIFKKKCNNIISFNIEGHANSVEAGYDLVCCAVSAVSITIANGITEVAKVNSSIHMEDGFLSLNLENNSLEHINKCQMLMETMILGLKSIERNYSEYINVIIEEVE

Radius of gyration: 16.67 Å; Cα contacts (8 Å, |Δi|>4): 428; chains: 2; bounding box: 46×45×32 Å

pLDDT: mean 94.92, std 7.53, range [61.41, 98.94]

Solvent-accessible surface area (backbone atoms only — not comparable to full-atom values): 11433 Å² total; per-residue (Å²): 94,24,42,35,41,33,36,22,48,95,87,36,67,36,34,40,39,36,37,46,52,46,90,58,82,48,70,75,51,42,52,52,24,40,24,53,49,36,35,51,51,25,44,55,47,22,36,45,70,68,66,59,35,83,58,60,73,47,77,49,96,31,34,41,35,39,46,38,74,91,45,54,69,68,53,43,58,66,38,40,65,53,53,52,23,45,50,53,36,52,50,55,50,24,75,78,36,56,88,45,34,46,81,45,80,41,82,48,135,96,25,41,34,40,32,36,22,47,96,87,36,69,35,32,39,39,36,36,47,55,47,90,58,83,49,71,75,50,42,54,52,26,40,24,52,47,37,35,52,50,25,44,54,47,21,36,44,71,68,66,59,37,84,58,58,71,46,76,48,95,30,34,40,33,39,46,38,75,90,47,55,70,68,52,44,58,66,37,40,65,54,53,53,23,44,50,54,36,52,50,55,50,25,73,78,36,57,86,46,33,47,81,44,80,42,82,50,134